Protein AF-A0ABC9X2A5-F1 (afdb_monomer)

Secondary structure (DSSP, 8-state):
------------------------PPPTT-S--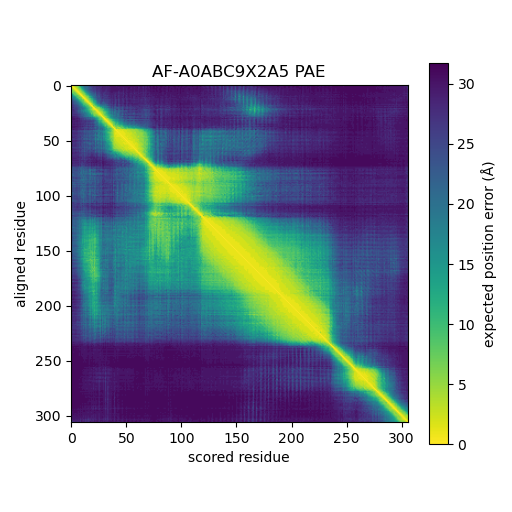----THHHHHHHHHHHHHHHHHHHHHHHHHHHHS-----PPPBHHHHHHHHHHHTT-HHHHHHHHHHHHHHHHTTSS-TTT-PBPPHHHHHHHHHHHHHHHHHHHHHHHHHHHHHHHHHHHHHHHHHHHHHHHHHHHHHHHHHHHHHHHHHHHHHHHHHHHHHHHHHHHHHHHHHHHHHHHHHHHHHHHHHHHHHHHHHHHHTS---------------------HHHHHHHHHHHHHHHHHHH----SSS--S-----PPPP-----PPP--

InterPro domains:
  IPR050995 WD repeat and F-box domain-containing protein [PTHR14604] (13-241)

pLDDT: mean 75.14, std 21.26, range [35.12, 98.56]

Foldseek 3Di:
DDDDDDPPPPPPPPCPPPPVDDDDDDPPPPPPPPCPDPVPVVVVVVVVVVVVVVVVVVVVVVVVVVVPPPDDPFDFVLVVVLVVCVVVVVVVVNVVCVVVVVVCVVVVVDDSVNGDGDPPVVVVVVVVVVVVVVVVVVVVVVVVVVVVVVVVVVVVVVVVVVVVVVVVVVVVVVVVVVVVVVVVVVVVVVCVVV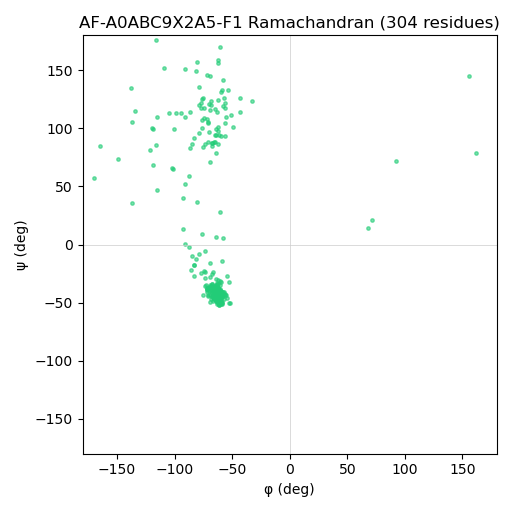VVVVVVVVVVVVVVVVVVVVVVVVVVVVVVVVVVVVVVVVVVDDDDDDDDDPPPPPPPPPDPQDPVNVVVVVVVVVVVVVVVVPPDDPPPDPDDPDDDDDDDDDDDDDDDDD

Solvent-accessible surface area (backbone atoms only — not comparable to full-atom values): 19023 Å² total; per-residue (Å²): 144,82,85,81,83,76,84,77,75,78,78,76,77,78,79,83,74,82,74,90,69,80,82,77,79,77,69,86,79,60,89,70,74,70,84,71,70,76,59,58,63,60,48,52,54,49,52,53,51,51,53,52,51,51,52,49,53,51,51,52,52,52,54,65,60,66,74,66,72,70,79,82,72,71,53,46,42,66,62,48,51,52,53,50,29,59,76,70,67,37,59,70,61,41,54,53,50,53,54,53,52,54,51,38,42,74,70,64,80,45,55,86,82,75,56,52,62,48,62,66,68,56,61,48,49,54,50,52,50,53,49,50,54,49,53,51,49,53,50,51,53,49,52,51,52,51,50,52,50,53,53,51,49,54,51,52,51,50,50,53,51,48,51,53,52,49,51,55,50,51,51,52,51,51,52,51,51,53,51,51,51,52,54,51,52,53,56,53,61,61,45,51,62,55,54,50,51,52,50,53,50,51,55,51,53,51,53,49,53,52,53,55,46,54,52,48,53,53,51,50,52,51,51,52,51,52,49,51,53,51,50,56,60,48,69,73,55,89,71,89,85,82,90,76,85,78,80,76,76,78,73,79,74,79,81,77,72,47,77,70,55,48,52,53,50,52,55,50,52,50,53,55,51,55,57,63,74,63,68,79,76,97,85,82,86,90,82,84,87,75,88,79,80,86,82,83,83,83,83,86,82,82,83,88,90,132

Radius of gyration: 55.35 Å; Cα contacts (8 Å, |Δi|>4): 30; chains: 1; bounding box: 125×66×154 Å

Sequence (306 aa):
MEEAAGSEASFCLQNDSKDDYQYEEVPADDEFSLQEDDEDLSKALQTIQEQTEDAQILALQSVLSSEKSVSEIPEAMDDFFCNFLVRLGMSRTLDCFQTEWYELIERGVFTAKDVGLVPTVYTRNQQLEAENMRLKKDLEDYKLAANKAKEAFLKMQKERDFHRMHHKRVVQEKNRLICDIKRLKAHYASYEPVLKQLTEKYQTTLRQKMLTSLERDRAVGQVTGLQATLQNLESGRAIQIPVTKAGQECQRKKGLEGPTQKALQEARQQKVLDAKSSSYDPVKDAEKTGKRYPKFMANFSLPPKL

Mean predicted aligned error: 21.51 Å

Structure (mmCIF, N/CA/C/O backbone):
data_AF-A0ABC9X2A5-F1
#
_entry.id   AF-A0ABC9X2A5-F1
#
loop_
_atom_site.group_PDB
_atom_site.id
_atom_site.type_symbol
_atom_site.label_atom_id
_atom_site.label_alt_id
_atom_site.label_comp_id
_atom_site.label_asym_id
_atom_site.label_entity_id
_atom_site.label_seq_id
_atom_site.pdbx_PDB_ins_code
_atom_site.Cartn_x
_atom_site.Cartn_y
_atom_site.Cartn_z
_atom_site.occupancy
_atom_site.B_iso_or_equiv
_atom_site.auth_seq_id
_atom_site.auth_comp_id
_atom_site.auth_asym_id
_atom_site.auth_atom_id
_atom_site.pdbx_PDB_model_num
ATOM 1 N N . MET A 1 1 ? -37.920 17.956 28.528 1.00 37.97 1 MET A N 1
ATOM 2 C CA . MET A 1 1 ? -37.994 17.792 27.064 1.00 37.97 1 MET A CA 1
ATOM 3 C C . MET A 1 1 ? -36.952 18.742 26.507 1.00 37.97 1 MET A C 1
ATOM 5 O O . MET A 1 1 ? -37.230 19.919 26.354 1.00 37.97 1 MET A O 1
ATOM 9 N N . GLU A 1 2 ? -35.715 18.272 26.395 1.00 36.72 2 GLU A N 1
ATOM 10 C CA . GLU A 1 2 ? -34.602 19.052 25.853 1.00 36.72 2 GLU A CA 1
ATOM 11 C C . GLU A 1 2 ? -33.842 18.090 24.946 1.00 36.72 2 GLU A C 1
ATOM 13 O O . GLU A 1 2 ? -33.287 17.086 25.390 1.00 36.72 2 GLU A O 1
ATOM 18 N N . GLU A 1 3 ? -34.028 18.307 23.651 1.00 37.97 3 GLU A N 1
ATOM 19 C CA . GLU A 1 3 ? -33.643 17.418 22.568 1.00 37.97 3 GLU A CA 1
ATOM 20 C C . GLU A 1 3 ? -32.226 17.804 22.133 1.00 37.97 3 GLU A C 1
ATOM 22 O O . GLU A 1 3 ? -31.990 18.892 21.608 1.00 37.97 3 GLU A O 1
ATOM 27 N N . ALA A 1 4 ? -31.254 16.940 22.425 1.00 41.34 4 ALA A N 1
ATOM 28 C CA . ALA A 1 4 ? -29.874 17.138 22.011 1.00 41.34 4 ALA A CA 1
ATOM 29 C C . ALA A 1 4 ? -29.744 16.802 20.520 1.00 41.34 4 ALA A C 1
ATOM 31 O O . ALA A 1 4 ? -29.784 15.639 20.123 1.00 41.34 4 ALA A O 1
ATOM 32 N N . ALA A 1 5 ? -29.584 17.841 19.702 1.00 43.25 5 ALA A N 1
ATOM 33 C CA . ALA A 1 5 ? -29.294 17.740 18.280 1.00 43.25 5 ALA A CA 1
ATOM 34 C C . ALA A 1 5 ? -27.942 17.037 18.051 1.00 43.25 5 ALA A C 1
ATOM 36 O O . ALA A 1 5 ? -26.870 17.630 18.195 1.00 43.25 5 ALA A O 1
ATOM 37 N N . GLY A 1 6 ? -27.999 15.756 17.690 1.00 38.19 6 GLY A N 1
ATOM 38 C CA . GLY A 1 6 ? -26.871 15.012 17.149 1.00 38.19 6 GLY A CA 1
ATOM 39 C C . GLY A 1 6 ? -26.577 15.489 15.732 1.00 38.19 6 GLY A C 1
ATOM 40 O O . GLY A 1 6 ? -27.333 15.223 14.804 1.00 38.19 6 GLY A O 1
ATOM 41 N N . SER A 1 7 ? -25.475 16.216 15.570 1.00 42.16 7 SER A N 1
ATOM 42 C CA . SER A 1 7 ? -24.914 16.570 14.269 1.00 42.16 7 SER A CA 1
ATOM 43 C C . SER A 1 7 ? -24.384 15.304 13.589 1.00 42.16 7 SER A C 1
ATOM 45 O O . SER A 1 7 ? -23.205 14.970 13.722 1.00 42.16 7 SER A O 1
ATOM 47 N N . GLU A 1 8 ? -25.243 14.600 12.853 1.00 41.06 8 GLU A N 1
ATOM 48 C CA . GLU A 1 8 ? -24.830 13.601 11.868 1.00 41.06 8 GLU A CA 1
ATOM 49 C C . GLU A 1 8 ? -24.083 14.319 10.741 1.00 41.06 8 GLU A C 1
ATOM 51 O O . GLU A 1 8 ? -24.647 14.783 9.750 1.00 41.06 8 GLU A O 1
ATOM 56 N N . ALA A 1 9 ? -22.772 14.463 10.926 1.00 42.16 9 ALA A N 1
ATOM 57 C CA . ALA A 1 9 ? -21.87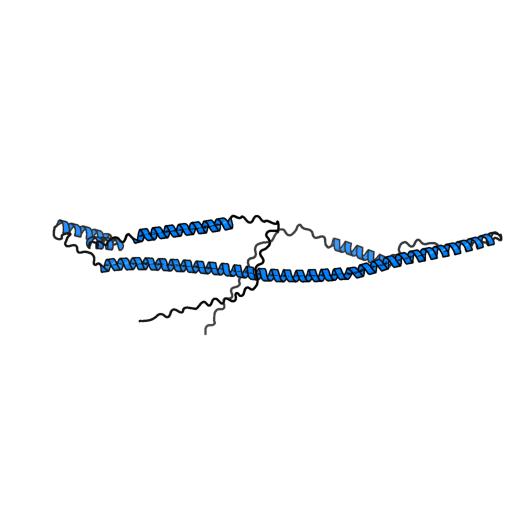0 14.834 9.856 1.00 42.16 9 ALA A CA 1
ATOM 58 C C . ALA A 1 9 ? -21.888 13.697 8.828 1.00 42.16 9 ALA A C 1
ATOM 60 O O . ALA A 1 9 ? -21.177 12.701 8.965 1.00 42.16 9 ALA A O 1
ATOM 61 N N . SER A 1 10 ? -22.747 13.855 7.821 1.00 43.28 10 SER A N 1
ATOM 62 C CA . SER A 1 10 ? -22.771 13.061 6.600 1.00 43.28 10 SER A CA 1
ATOM 63 C C . SER A 1 10 ? -21.358 13.002 6.018 1.00 43.28 10 SER A C 1
ATOM 65 O O . SER A 1 10 ? -20.850 13.960 5.430 1.00 43.28 10 SER A O 1
ATOM 67 N N . PHE A 1 11 ? -20.685 11.878 6.251 1.00 42.28 11 PHE A N 1
ATOM 68 C CA . PHE A 1 11 ? -19.411 11.551 5.638 1.00 42.28 11 PHE A CA 1
ATOM 69 C C . PHE A 1 11 ? -19.699 11.150 4.190 1.00 42.28 11 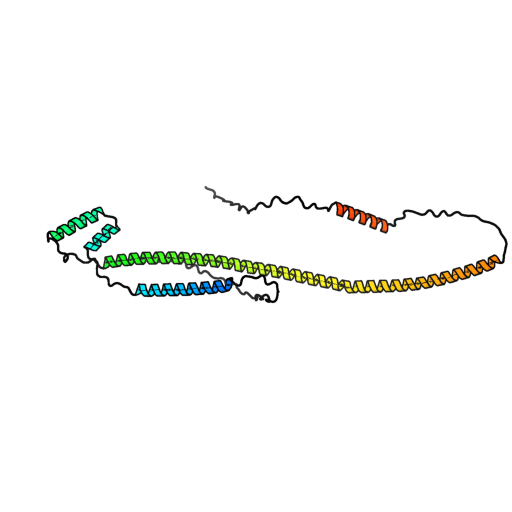PHE A C 1
ATOM 71 O O . PHE A 1 11 ? -19.874 9.975 3.870 1.00 42.28 11 PHE A O 1
ATOM 78 N N . CYS A 1 12 ? -19.806 12.151 3.316 1.00 37.69 12 CYS A N 1
ATOM 79 C CA . CYS A 1 12 ? -19.855 11.946 1.876 1.00 37.69 12 CYS A CA 1
ATOM 80 C C . CYS A 1 12 ? -18.543 11.293 1.425 1.00 37.69 12 CYS A C 1
ATOM 82 O O . CYS A 1 12 ? -17.536 11.966 1.202 1.00 37.69 12 CYS A O 1
ATOM 84 N N . LEU A 1 13 ? -18.570 9.968 1.273 1.00 47.78 13 LEU A N 1
ATOM 85 C CA . LEU A 1 13 ? -17.628 9.233 0.441 1.00 47.78 13 LEU A CA 1
ATOM 86 C C . LEU A 1 13 ? -17.777 9.754 -0.986 1.00 47.78 13 LEU A C 1
ATOM 88 O O . LEU A 1 13 ? -18.632 9.306 -1.750 1.00 47.78 13 LEU A O 1
ATOM 92 N N . GLN A 1 14 ? -16.952 10.733 -1.335 1.00 45.56 14 GLN A N 1
ATOM 93 C CA . GLN A 1 14 ? -16.785 11.165 -2.708 1.00 45.56 14 GLN A CA 1
ATOM 94 C C . GLN A 1 14 ? -16.099 10.020 -3.463 1.00 45.56 14 GLN A C 1
ATOM 96 O O . GLN A 1 14 ? -14.876 9.902 -3.508 1.00 45.56 14 GLN A O 1
ATOM 101 N N . ASN A 1 15 ? -16.923 9.108 -3.979 1.00 45.31 15 ASN A N 1
ATOM 102 C CA . ASN A 1 15 ? -16.535 8.033 -4.879 1.00 45.31 15 ASN A CA 1
ATOM 103 C C . ASN A 1 15 ? -16.148 8.634 -6.240 1.00 45.31 15 ASN A C 1
ATOM 105 O O . ASN A 1 15 ? -16.838 8.439 -7.234 1.00 45.31 15 ASN A O 1
ATOM 109 N N . ASP A 1 16 ? -15.006 9.317 -6.306 1.00 50.03 16 ASP A N 1
ATOM 110 C CA . ASP A 1 16 ? -14.342 9.680 -7.569 1.00 50.03 16 ASP A CA 1
ATOM 111 C C . ASP A 1 16 ? -13.529 8.493 -8.129 1.00 50.03 16 ASP A C 1
ATOM 113 O O . ASP A 1 16 ? -12.442 8.635 -8.693 1.00 50.03 16 ASP A O 1
ATOM 117 N N . SER A 1 17 ? -14.045 7.273 -7.960 1.00 53.34 17 SER A N 1
ATOM 118 C CA . SER A 1 17 ? -13.401 6.048 -8.431 1.00 53.34 17 SER A CA 1
ATOM 119 C C . SER A 1 17 ? -14.043 5.567 -9.725 1.00 53.34 17 SER A C 1
ATOM 121 O O . SER A 1 17 ? -14.635 4.492 -9.783 1.00 53.34 17 SER A O 1
ATOM 123 N N . LYS A 1 18 ? -13.896 6.363 -10.785 1.00 52.94 18 LYS A N 1
ATOM 124 C CA . LYS A 1 18 ? -13.926 5.821 -12.144 1.00 52.94 18 LYS A CA 1
ATOM 125 C C . LYS A 1 18 ? -12.505 5.377 -12.473 1.00 52.94 18 LYS A C 1
ATOM 127 O O . LYS A 1 18 ? -11.681 6.151 -12.955 1.00 52.94 18 LYS A O 1
ATOM 132 N N . ASP A 1 19 ? -12.175 4.172 -12.029 1.00 59.94 19 ASP A N 1
ATOM 133 C CA . ASP A 1 19 ? -10.905 3.527 -12.335 1.00 59.94 19 ASP A CA 1
ATOM 134 C C . ASP A 1 19 ? -11.051 2.830 -13.693 1.00 59.94 19 ASP A C 1
ATOM 136 O O . ASP A 1 19 ? -11.447 1.676 -13.773 1.00 59.94 19 ASP A O 1
ATOM 140 N N . ASP A 1 20 ? -10.810 3.572 -14.776 1.00 58.50 20 ASP A N 1
ATOM 141 C CA . ASP A 1 20 ? -10.901 3.074 -16.162 1.00 58.50 20 ASP A CA 1
ATOM 142 C C . ASP A 1 20 ? -9.693 2.199 -16.573 1.00 58.50 20 ASP A C 1
ATOM 144 O O . ASP A 1 20 ? -9.528 1.881 -17.750 1.00 58.50 20 ASP A O 1
ATOM 148 N N . TYR A 1 21 ? -8.813 1.824 -15.639 1.00 59.22 21 TYR A N 1
ATOM 149 C CA . TYR A 1 21 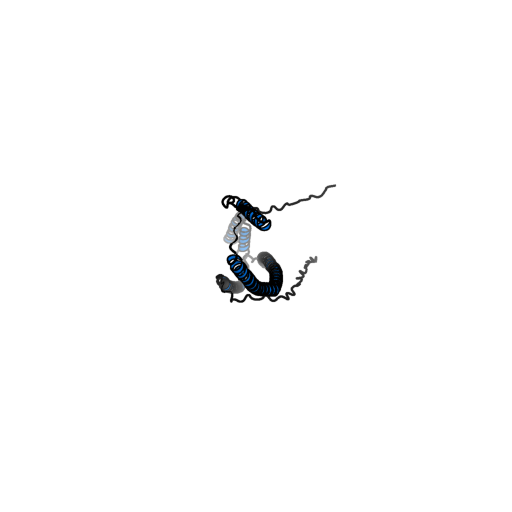? -7.592 1.081 -15.949 1.00 59.22 21 TYR A CA 1
ATOM 150 C C . TYR A 1 21 ? -7.616 -0.307 -15.324 1.00 59.22 21 TYR A C 1
ATOM 152 O O . TYR A 1 21 ? -7.515 -0.481 -14.114 1.00 59.22 21 TYR A O 1
ATOM 160 N N . GLN A 1 22 ? -7.740 -1.296 -16.201 1.00 61.22 22 GLN A N 1
ATOM 161 C CA . GLN A 1 22 ? -7.659 -2.709 -15.881 1.00 61.22 22 GLN A CA 1
ATOM 162 C C . GLN A 1 22 ? -6.220 -3.039 -15.468 1.00 61.22 22 GLN A C 1
ATOM 164 O O . GLN A 1 22 ? -5.284 -2.818 -16.237 1.00 61.22 22 GLN A O 1
ATOM 169 N N . TYR A 1 23 ? -6.044 -3.521 -14.238 1.00 64.25 23 TYR A N 1
ATOM 170 C CA . TYR A 1 23 ? -4.769 -4.060 -13.782 1.00 64.25 23 TYR A CA 1
ATOM 171 C C . TYR A 1 23 ? -4.448 -5.284 -14.642 1.00 64.25 23 TYR A C 1
ATOM 173 O O . TYR A 1 23 ? -5.187 -6.264 -14.641 1.00 64.25 23 TYR A O 1
ATOM 181 N N . GLU A 1 24 ? -3.393 -5.178 -15.441 1.00 62.31 24 GLU A N 1
ATOM 182 C CA . GLU A 1 24 ? -2.905 -6.272 -16.272 1.00 62.31 24 GLU A CA 1
ATOM 183 C C . GLU A 1 24 ? -2.196 -7.259 -15.333 1.00 62.31 24 GLU A C 1
ATOM 185 O O . GLU A 1 24 ? -1.163 -6.922 -14.748 1.00 62.31 24 GLU A O 1
ATOM 190 N N . GLU A 1 25 ? -2.802 -8.431 -15.113 1.00 56.56 25 GLU A N 1
ATOM 191 C CA . GLU A 1 25 ? -2.159 -9.542 -14.408 1.00 56.56 25 GLU A CA 1
ATOM 192 C C . GLU A 1 25 ? -0.855 -9.870 -15.137 1.00 56.56 25 GLU A C 1
ATOM 194 O O . GLU A 1 25 ? -0.841 -10.119 -16.345 1.00 56.56 25 GLU A O 1
ATOM 199 N N . VAL A 1 26 ? 0.261 -9.798 -14.411 1.00 57.09 26 VAL A N 1
ATOM 200 C CA . VAL A 1 26 ? 1.566 -10.184 -14.943 1.00 57.09 26 VAL A CA 1
ATOM 201 C C . VAL A 1 26 ? 1.481 -11.678 -15.275 1.00 57.09 26 VAL A C 1
ATOM 203 O O . VAL A 1 26 ? 1.122 -12.453 -14.387 1.00 57.09 26 VAL A O 1
ATOM 206 N N . PRO A 1 27 ? 1.763 -12.102 -16.522 1.00 52.78 27 PRO A N 1
ATOM 207 C CA . PRO A 1 27 ? 1.777 -13.515 -16.872 1.00 52.78 27 PRO A CA 1
ATOM 208 C C . PRO A 1 27 ? 2.708 -14.263 -15.920 1.00 52.78 27 PRO A C 1
ATOM 210 O O . PRO A 1 27 ? 3.846 -13.841 -15.725 1.00 52.78 27 PRO A O 1
ATOM 213 N N . ALA A 1 28 ? 2.253 -15.390 -15.374 1.00 56.91 28 ALA A N 1
ATOM 214 C CA . ALA A 1 28 ? 3.050 -16.264 -14.507 1.00 56.91 28 ALA A CA 1
ATOM 215 C C . ALA A 1 28 ? 4.263 -16.914 -15.219 1.00 56.91 28 ALA A C 1
ATOM 217 O O . ALA A 1 28 ? 4.936 -17.764 -14.645 1.00 56.91 28 ALA A O 1
ATOM 218 N N . ASP A 1 29 ? 4.538 -16.518 -16.465 1.00 50.22 29 ASP A N 1
ATOM 219 C CA . ASP A 1 29 ? 5.542 -17.106 -17.348 1.00 50.22 29 ASP A CA 1
ATOM 220 C C . ASP A 1 29 ? 6.927 -16.438 -17.237 1.00 50.22 29 ASP A C 1
ATOM 222 O O . ASP A 1 29 ? 7.861 -16.864 -17.918 1.00 50.22 29 ASP A O 1
ATOM 226 N N . ASP A 1 30 ? 7.106 -15.423 -16.381 1.00 48.19 30 ASP A N 1
ATOM 227 C CA . ASP A 1 30 ? 8.455 -15.024 -15.970 1.00 48.19 30 ASP A CA 1
ATOM 228 C C . ASP A 1 30 ? 8.968 -16.050 -14.948 1.00 48.19 30 ASP A C 1
ATOM 230 O O . ASP A 1 30 ? 8.650 -16.008 -13.762 1.00 48.19 30 ASP A O 1
ATOM 234 N N . GLU A 1 31 ? 9.809 -16.965 -15.438 1.00 54.41 31 GLU A N 1
ATOM 235 C CA . GLU A 1 31 ? 10.573 -18.014 -14.736 1.00 54.41 31 GLU A CA 1
ATOM 236 C C . GLU A 1 31 ? 11.574 -17.457 -13.688 1.00 54.41 31 GLU A C 1
ATOM 238 O O . GLU A 1 31 ? 12.598 -18.058 -13.371 1.00 54.41 31 GLU A O 1
ATOM 243 N N . PHE A 1 32 ? 11.285 -16.287 -13.120 1.00 43.22 32 PHE A N 1
ATOM 244 C CA . PHE A 1 32 ? 11.822 -15.804 -11.857 1.00 43.22 32 PHE A CA 1
ATOM 245 C C . PHE A 1 32 ? 10.751 -15.985 -10.786 1.00 43.22 32 PHE A C 1
ATOM 247 O O . PHE A 1 32 ? 10.252 -15.022 -10.206 1.00 43.22 32 PHE A O 1
ATOM 254 N N . SER A 1 33 ? 10.427 -17.246 -10.499 1.00 52.59 33 SER A N 1
ATOM 255 C CA . SER A 1 33 ? 9.736 -17.599 -9.266 1.00 52.59 33 SER A CA 1
ATOM 256 C C . SER A 1 33 ? 10.693 -17.281 -8.114 1.00 52.59 33 SER A C 1
ATOM 258 O O . SER A 1 33 ? 11.494 -18.115 -7.688 1.00 52.59 33 SER A O 1
ATOM 260 N N . LEU A 1 34 ? 10.655 -16.043 -7.617 1.00 50.19 34 LEU A N 1
ATOM 261 C CA . LEU A 1 34 ? 10.917 -15.849 -6.203 1.00 50.19 34 LEU A CA 1
ATOM 262 C C . LEU A 1 34 ? 9.865 -16.709 -5.518 1.00 50.19 34 LEU A C 1
ATOM 264 O O . LEU A 1 34 ? 8.676 -16.570 -5.786 1.00 50.19 34 LEU A O 1
ATOM 268 N N . GLN A 1 35 ? 10.331 -17.686 -4.756 1.00 51.56 35 GLN A N 1
ATOM 269 C CA . GLN A 1 35 ? 9.508 -18.529 -3.913 1.00 51.56 35 GLN A CA 1
ATOM 270 C C . GLN A 1 35 ? 8.884 -17.612 -2.852 1.00 51.56 35 GLN A C 1
ATOM 272 O O . GLN A 1 35 ? 9.422 -17.450 -1.762 1.00 51.56 35 GLN A O 1
ATOM 277 N N . GLU A 1 36 ? 7.836 -16.885 -3.235 1.00 54.69 36 GLU A N 1
ATOM 278 C CA . GLU A 1 36 ? 6.941 -16.218 -2.308 1.00 54.69 36 GLU A CA 1
ATOM 279 C C . GLU A 1 36 ? 6.160 -17.349 -1.661 1.00 54.69 36 GLU A C 1
ATOM 281 O O . GLU A 1 36 ? 5.370 -18.023 -2.314 1.00 54.69 36 GLU A O 1
ATOM 286 N N . ASP A 1 37 ? 6.520 -17.639 -0.414 1.00 52.47 37 ASP A N 1
ATOM 287 C CA . ASP A 1 37 ? 5.932 -18.692 0.395 1.00 52.47 37 ASP A CA 1
ATOM 288 C C . ASP A 1 37 ? 4.402 -18.699 0.240 1.00 52.47 37 ASP A C 1
ATOM 290 O O . ASP A 1 37 ? 3.707 -17.802 0.722 1.00 52.47 37 ASP A O 1
ATOM 294 N N . ASP A 1 38 ? 3.868 -19.770 -0.358 1.00 52.09 38 ASP A N 1
ATOM 295 C CA . ASP A 1 38 ? 2.435 -20.101 -0.442 1.00 52.09 38 ASP A CA 1
ATOM 296 C C . ASP A 1 38 ? 1.758 -20.239 0.950 1.00 52.09 38 ASP A C 1
ATOM 298 O O . ASP A 1 38 ? 0.588 -20.617 1.073 1.00 52.09 38 ASP A O 1
ATOM 302 N N . GLU A 1 39 ? 2.479 -19.932 2.031 1.00 57.22 39 GLU A N 1
ATOM 303 C CA . GLU A 1 39 ? 1.990 -19.925 3.403 1.00 57.22 39 GLU A CA 1
ATOM 304 C C . GLU A 1 39 ? 0.948 -18.826 3.668 1.00 57.22 39 GLU A C 1
ATOM 306 O O . GLU A 1 39 ? 0.147 -18.985 4.588 1.00 57.22 39 GLU A O 1
ATOM 311 N N . ASP A 1 40 ? 0.902 -17.731 2.899 1.00 74.00 40 ASP A N 1
ATOM 312 C CA . ASP A 1 40 ? 0.061 -16.575 3.259 1.00 74.00 40 ASP A CA 1
ATOM 313 C C . ASP A 1 40 ? -1.441 -16.811 2.995 1.00 74.00 40 ASP A C 1
ATOM 315 O O . ASP A 1 40 ? -2.283 -16.568 3.864 1.00 74.00 40 ASP A O 1
ATOM 319 N N . LEU A 1 41 ? -1.806 -17.393 1.843 1.00 80.00 41 LEU A N 1
ATOM 320 C CA . LEU A 1 41 ? -3.215 -17.651 1.506 1.00 80.00 41 LEU A CA 1
ATOM 321 C C . LEU A 1 41 ? -3.819 -18.780 2.352 1.00 80.00 41 LEU A C 1
ATOM 323 O O . LEU A 1 41 ? -4.936 -18.652 2.857 1.00 80.00 41 LEU A O 1
ATOM 327 N N . SER A 1 42 ? -3.086 -19.882 2.540 1.00 81.50 42 SER A N 1
ATOM 328 C CA . SER A 1 42 ? -3.562 -21.007 3.356 1.00 81.50 42 SER A CA 1
ATOM 329 C C . SER A 1 42 ? -3.762 -20.592 4.815 1.00 81.50 42 SER A C 1
ATOM 331 O O . SER A 1 42 ? -4.735 -20.998 5.452 1.00 81.50 42 SER A O 1
ATOM 333 N N . LYS A 1 43 ? -2.877 -19.739 5.342 1.00 82.19 43 LYS A N 1
ATOM 334 C CA . LYS A 1 43 ? -2.968 -19.200 6.703 1.00 82.19 43 LYS A CA 1
ATOM 335 C C . LYS A 1 43 ? -4.098 -18.180 6.837 1.00 82.19 43 LYS A C 1
ATOM 337 O O . LYS A 1 43 ? -4.818 -18.204 7.835 1.00 82.19 43 LYS A O 1
ATOM 342 N N . ALA A 1 44 ? -4.333 -17.348 5.821 1.00 81.62 44 ALA A N 1
ATOM 343 C CA . ALA A 1 44 ? -5.505 -16.474 5.767 1.00 81.62 44 ALA A CA 1
ATOM 344 C C . ALA A 1 44 ? -6.820 -17.278 5.796 1.00 81.62 44 ALA A C 1
ATOM 346 O O . ALA A 1 44 ? -7.715 -16.966 6.579 1.00 81.62 44 ALA A O 1
ATOM 347 N N . LEU A 1 45 ? -6.926 -18.362 5.023 1.00 86.00 45 LEU A N 1
ATOM 348 C CA . LEU A 1 45 ? -8.109 -19.230 5.046 1.00 86.00 45 LEU A CA 1
ATOM 349 C C . LEU A 1 45 ? -8.285 -19.941 6.394 1.00 86.00 45 LEU A C 1
ATOM 351 O O . LEU A 1 45 ? -9.398 -19.985 6.917 1.00 86.00 45 LEU A O 1
ATOM 355 N N . GLN A 1 46 ? -7.197 -20.438 6.990 1.00 86.50 46 GLN A N 1
ATOM 356 C CA . GLN A 1 46 ? -7.236 -21.078 8.307 1.00 86.50 46 GLN A CA 1
ATOM 357 C C . GLN A 1 46 ? -7.683 -20.105 9.408 1.00 86.50 46 GLN A C 1
ATOM 359 O O . GLN A 1 46 ? -8.518 -20.459 10.233 1.00 86.50 46 GLN A O 1
ATOM 364 N N . THR A 1 47 ? -7.195 -18.862 9.391 1.00 85.00 47 THR A N 1
ATOM 365 C CA . THR A 1 47 ? -7.615 -17.841 10.369 1.00 85.00 47 THR A CA 1
ATOM 366 C C . THR A 1 47 ? -9.077 -17.421 10.208 1.00 85.00 47 THR A C 1
ATOM 368 O O . THR A 1 47 ? -9.744 -17.170 11.208 1.00 85.00 47 THR A O 1
ATOM 371 N N . ILE A 1 48 ? -9.611 -17.380 8.981 1.00 87.12 48 ILE A N 1
ATOM 372 C CA . ILE A 1 48 ? -11.042 -17.121 8.737 1.00 87.12 48 ILE A CA 1
ATOM 373 C C . ILE A 1 48 ? -11.900 -18.277 9.269 1.00 87.12 48 ILE A C 1
ATOM 375 O O . ILE A 1 48 ? -12.936 -18.045 9.898 1.00 87.12 48 ILE A O 1
ATOM 379 N N . GLN A 1 49 ? -11.466 -19.516 9.028 1.00 91.00 49 GLN A N 1
ATOM 380 C CA . GLN A 1 49 ? -12.121 -20.724 9.529 1.00 91.00 49 GLN A CA 1
ATOM 381 C C . GLN A 1 49 ? -12.166 -20.716 11.069 1.00 91.00 49 GLN A C 1
ATOM 383 O O . GLN A 1 49 ? -13.245 -20.837 11.645 1.00 91.00 49 GLN A O 1
ATOM 388 N N . GLU A 1 50 ? -11.028 -20.470 11.722 1.00 87.75 50 GLU A N 1
ATOM 389 C CA . GLU A 1 50 ? -10.896 -20.422 13.185 1.00 87.75 50 GLU A CA 1
ATOM 390 C C . GLU A 1 50 ? -11.766 -19.312 13.804 1.00 87.75 50 GLU A C 1
ATOM 392 O O . GLU A 1 50 ? -12.523 -19.562 14.739 1.00 87.75 50 GLU A O 1
ATOM 397 N N . GLN A 1 51 ? -11.786 -18.111 13.211 1.00 87.62 51 GLN A N 1
ATOM 398 C CA . GLN A 1 51 ? -12.672 -17.021 13.653 1.00 87.62 51 GLN A CA 1
ATOM 399 C C . GLN A 1 51 ? -14.163 -17.360 13.515 1.00 87.62 51 GLN A C 1
ATOM 401 O O . GLN A 1 51 ? -14.986 -16.911 14.316 1.00 87.62 51 GLN A O 1
ATOM 406 N N . THR A 1 52 ? -14.526 -18.134 12.492 1.00 87.19 52 THR A N 1
ATOM 407 C CA . THR A 1 52 ? -15.912 -18.561 12.263 1.00 87.19 52 THR A CA 1
ATOM 408 C C . THR A 1 52 ? -16.340 -19.607 13.291 1.00 87.19 52 THR A C 1
ATOM 410 O O . THR A 1 52 ? -17.476 -19.573 13.771 1.00 87.19 52 THR A O 1
ATOM 413 N N . GLU A 1 53 ? -15.437 -20.517 13.649 1.00 86.69 53 GLU A N 1
ATOM 414 C CA . GLU A 1 53 ? -15.645 -21.520 14.696 1.00 86.69 53 GLU A CA 1
ATOM 415 C C . GLU A 1 53 ? -15.758 -20.857 16.079 1.00 86.69 53 GLU A C 1
ATOM 417 O O . GLU A 1 53 ? -16.718 -21.126 16.806 1.00 86.69 53 GLU A O 1
ATOM 422 N N . ASP A 1 54 ? -14.890 -19.893 16.395 1.00 84.25 54 ASP A N 1
ATOM 423 C CA . ASP A 1 54 ? -14.955 -19.107 17.634 1.00 84.25 54 ASP A CA 1
ATOM 424 C C . ASP A 1 54 ? -16.268 -18.320 17.760 1.00 84.25 54 ASP A C 1
ATOM 426 O O . ASP A 1 54 ? -16.904 -18.314 18.819 1.00 84.25 54 ASP A O 1
ATOM 430 N N . ALA A 1 55 ? -16.727 -17.692 16.672 1.00 84.69 55 ALA A N 1
ATOM 431 C CA . ALA A 1 55 ? -18.006 -16.983 16.652 1.00 84.69 55 ALA A CA 1
ATOM 432 C C . ALA A 1 55 ? -19.197 -17.928 16.904 1.00 84.69 55 ALA A C 1
ATOM 434 O O . ALA A 1 55 ? -20.137 -17.559 17.614 1.00 84.69 55 ALA A O 1
ATOM 435 N N . GLN A 1 56 ? -19.153 -19.156 16.373 1.00 84.06 56 GLN A N 1
ATOM 436 C CA . GLN A 1 56 ? -20.176 -20.175 16.632 1.00 84.06 56 GLN A CA 1
ATOM 437 C C . GLN A 1 56 ? -20.154 -20.660 18.086 1.00 84.06 56 GLN A C 1
ATOM 439 O O . GLN A 1 56 ? -21.216 -20.810 18.695 1.00 84.06 56 GLN A O 1
ATOM 444 N N . ILE A 1 57 ? -18.970 -20.859 18.671 1.00 82.06 57 ILE A N 1
ATOM 445 C CA . ILE A 1 57 ? -18.816 -21.263 20.077 1.00 82.06 57 ILE A CA 1
ATOM 446 C C . ILE A 1 57 ? -19.356 -20.174 21.015 1.00 82.06 57 ILE A C 1
ATOM 448 O O . ILE A 1 57 ? -20.100 -20.478 21.953 1.00 82.06 57 ILE A O 1
ATOM 452 N N . LEU A 1 58 ? -19.047 -18.902 20.741 1.00 80.12 58 LEU A N 1
ATOM 453 C CA . LEU A 1 58 ? -19.566 -17.764 21.505 1.00 80.12 58 LEU A CA 1
ATOM 454 C C . LEU A 1 58 ? -21.090 -17.630 21.378 1.00 80.12 58 LEU A C 1
ATOM 456 O O . LEU A 1 58 ? -21.770 -17.384 22.378 1.00 80.12 58 LEU A O 1
ATOM 460 N N . ALA A 1 59 ? -21.643 -17.852 20.182 1.00 77.00 59 ALA A N 1
ATOM 461 C CA . ALA A 1 59 ? -23.088 -17.857 19.967 1.00 77.00 59 ALA A CA 1
ATOM 462 C C . ALA A 1 59 ? -23.781 -18.988 20.750 1.00 77.00 59 ALA A C 1
ATOM 464 O O . ALA A 1 59 ? -24.795 -18.753 21.407 1.00 77.00 59 ALA A O 1
ATOM 465 N N . LEU A 1 60 ? -23.209 -20.197 20.759 1.00 73.75 60 LEU A N 1
ATOM 466 C CA . LEU A 1 60 ? -23.733 -21.331 21.528 1.00 73.75 60 LEU A CA 1
ATOM 467 C C . LEU A 1 60 ? -23.678 -21.082 23.045 1.00 73.75 60 LEU A C 1
ATOM 469 O O . LEU A 1 60 ? -24.647 -21.374 23.748 1.00 73.75 60 LEU A O 1
ATOM 473 N N . GLN A 1 61 ? -22.597 -20.490 23.566 1.00 65.69 61 GLN A N 1
ATOM 474 C CA . GLN A 1 61 ? -22.515 -20.102 24.983 1.00 65.69 61 GLN A CA 1
ATOM 475 C C . GLN A 1 61 ? -23.515 -19.004 25.358 1.00 65.69 61 GLN A C 1
ATOM 477 O O . GLN A 1 61 ? -24.091 -19.040 26.450 1.00 65.69 61 GLN A O 1
ATOM 482 N N . SER A 1 62 ? -23.753 -18.046 24.460 1.00 59.84 62 SER A N 1
ATOM 483 C CA . SER A 1 62 ? -24.762 -17.000 24.650 1.00 59.84 62 SER A CA 1
ATOM 484 C C . SER A 1 62 ? -26.178 -17.580 24.743 1.00 59.84 62 SER A C 1
ATOM 486 O O . SER A 1 62 ? -26.947 -17.172 25.612 1.00 59.84 62 SER A O 1
ATOM 488 N N . VAL A 1 63 ? -26.509 -18.582 23.924 1.00 58.94 63 VAL A N 1
ATOM 489 C CA . VAL A 1 63 ? -27.818 -19.257 23.970 1.00 58.94 63 VAL A CA 1
ATOM 490 C C . VAL A 1 63 ? -27.985 -20.057 25.267 1.00 58.94 63 VAL A C 1
ATOM 492 O O . VAL A 1 63 ? -29.007 -19.935 25.939 1.00 5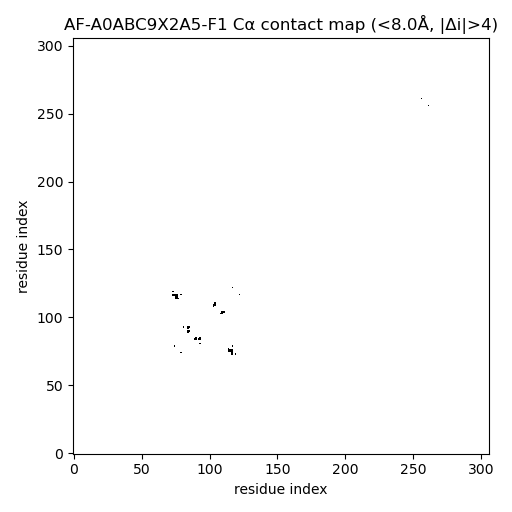8.94 63 VAL A O 1
ATOM 495 N N . LEU A 1 64 ? -26.953 -20.797 25.688 1.00 57.19 64 LEU A N 1
ATOM 496 C CA . LEU A 1 64 ? -26.984 -21.594 26.924 1.00 57.19 64 LEU A CA 1
ATOM 497 C C . LEU A 1 64 ? -27.040 -20.746 28.207 1.00 57.19 64 LEU A C 1
ATOM 499 O O . LEU A 1 64 ? -27.527 -21.214 29.236 1.00 57.19 64 LEU A O 1
ATOM 503 N N . SER A 1 65 ? -26.552 -19.505 28.166 1.00 48.38 65 SER A N 1
ATOM 504 C CA . SER A 1 65 ? -26.635 -18.567 29.295 1.00 48.38 65 SER A CA 1
ATOM 505 C C . SER A 1 65 ? -27.949 -17.781 29.330 1.00 48.38 65 SER A C 1
ATOM 507 O O . SER A 1 65 ? -28.361 -17.354 30.409 1.00 48.38 65 SER A O 1
ATOM 509 N N . SER A 1 66 ? -28.647 -17.648 28.196 1.00 47.44 66 SER A N 1
ATOM 510 C CA . SER A 1 66 ? -29.919 -16.921 28.101 1.00 47.44 66 SER A CA 1
ATOM 511 C C . SER A 1 66 ? -31.126 -17.701 28.642 1.00 47.44 66 SER A C 1
ATOM 513 O O . SER A 1 66 ? -32.103 -17.076 29.046 1.00 47.44 66 SER A O 1
ATOM 515 N N . GLU A 1 67 ? -31.087 -19.037 28.676 1.00 45.28 67 GLU A N 1
ATOM 516 C CA . GLU A 1 67 ? -32.219 -19.858 29.155 1.00 45.28 67 GLU A CA 1
ATOM 517 C C . GLU A 1 67 ? -32.244 -20.059 30.677 1.00 45.28 67 GLU A C 1
ATOM 519 O O . GLU A 1 67 ? -33.244 -20.508 31.238 1.00 45.28 67 GLU A O 1
ATOM 524 N N . LYS A 1 68 ? -31.178 -19.677 31.388 1.00 42.97 68 LYS A N 1
ATOM 525 C CA . LYS A 1 68 ? -31.122 -19.764 32.851 1.00 42.97 68 LYS A CA 1
ATOM 526 C C . LYS A 1 68 ? -31.625 -18.474 33.501 1.00 42.97 68 LYS A C 1
ATOM 528 O O . LYS A 1 68 ? -30.960 -17.902 34.360 1.00 42.97 68 LYS A O 1
ATOM 533 N N . SER A 1 69 ? -32.812 -18.013 33.111 1.00 43.06 69 SER A N 1
ATOM 534 C CA . SER A 1 69 ? -33.555 -17.026 33.896 1.00 43.06 69 SER A CA 1
ATOM 535 C C . SER A 1 69 ? -34.061 -17.721 35.161 1.00 43.06 69 SER A C 1
ATOM 537 O O . SER A 1 69 ? -35.131 -18.331 35.178 1.00 43.06 69 SER A O 1
ATOM 539 N N . VAL A 1 70 ? -33.224 -17.714 36.196 1.00 43.47 70 VAL A N 1
ATOM 540 C CA . VAL A 1 70 ? -33.554 -18.197 37.536 1.00 43.47 70 VAL A CA 1
ATOM 541 C C . VAL A 1 70 ? -34.792 -17.441 38.006 1.00 43.47 70 VAL A C 1
ATOM 543 O O . VAL A 1 70 ? -34.763 -16.221 38.122 1.00 43.47 70 VAL A O 1
ATOM 546 N N . SER A 1 71 ? -35.883 -18.164 38.247 1.00 42.94 71 SER A N 1
ATOM 547 C CA . SER A 1 71 ? -37.077 -17.642 38.904 1.00 42.94 71 SER A CA 1
ATOM 548 C C . SER A 1 71 ? -36.657 -16.957 40.206 1.00 42.94 71 SER A C 1
ATOM 550 O O . SER A 1 71 ? -36.177 -17.623 41.123 1.00 42.94 71 SER A O 1
ATOM 552 N N . GLU A 1 72 ? -36.791 -15.632 40.254 1.00 57.06 72 GLU A N 1
ATOM 553 C CA . GLU A 1 72 ? -36.480 -14.793 41.411 1.00 57.06 72 GLU A CA 1
ATOM 554 C C . GLU A 1 72 ? -37.375 -15.183 42.586 1.00 57.06 72 GLU A C 1
ATOM 556 O O . GLU A 1 72 ? -38.511 -14.729 42.716 1.00 57.06 72 GLU A O 1
ATOM 561 N N . ILE A 1 73 ? -36.869 -16.058 43.449 1.00 57.19 73 ILE A N 1
ATOM 562 C CA . ILE A 1 73 ? -37.392 -16.190 44.802 1.00 57.19 73 ILE A CA 1
ATOM 563 C C . ILE A 1 73 ? -36.972 -14.897 45.514 1.00 57.19 73 ILE A C 1
ATOM 565 O O . ILE A 1 73 ? -35.774 -14.606 45.536 1.00 57.19 73 ILE A O 1
ATOM 569 N N . PRO A 1 74 ? -37.907 -14.086 46.037 1.00 63.94 74 PRO A N 1
ATOM 570 C CA . PRO A 1 74 ? -37.547 -12.833 46.689 1.00 63.94 74 PRO A CA 1
ATOM 571 C C . PRO A 1 74 ? -36.613 -13.102 47.875 1.00 63.94 74 PRO A C 1
ATOM 573 O O . PRO A 1 74 ? -36.906 -13.976 48.691 1.00 63.94 74 PRO A O 1
ATOM 576 N N . GLU A 1 75 ? -35.500 -12.368 47.960 1.00 69.75 75 GLU A N 1
ATOM 577 C CA . GLU A 1 75 ? -34.590 -12.442 49.109 1.00 69.75 75 GLU A CA 1
ATOM 578 C C . GLU A 1 75 ? -35.350 -12.112 50.403 1.00 69.75 75 GLU A C 1
ATOM 580 O O . GLU A 1 75 ? -36.221 -11.230 50.432 1.00 69.75 75 GLU A O 1
ATOM 585 N N . ALA A 1 76 ? -35.020 -12.828 51.478 1.00 79.44 76 ALA A N 1
ATOM 586 C CA . ALA A 1 76 ? -35.481 -12.486 52.813 1.00 79.44 76 ALA A CA 1
ATOM 587 C C . ALA A 1 76 ? -34.799 -11.183 53.271 1.00 79.44 76 ALA A C 1
ATOM 589 O O . ALA A 1 76 ? -33.661 -10.885 52.899 1.00 79.44 76 ALA A O 1
ATOM 590 N N . MET A 1 77 ? -35.513 -10.352 54.034 1.00 79.12 77 MET A N 1
ATOM 591 C CA . MET A 1 77 ? -35.017 -9.024 54.421 1.00 79.12 77 MET A CA 1
ATOM 592 C C . MET A 1 77 ? -33.717 -9.069 55.242 1.00 79.12 77 MET A C 1
ATOM 594 O O . MET A 1 77 ? -32.900 -8.157 55.136 1.00 79.12 77 MET A O 1
ATOM 598 N N . ASP A 1 78 ? -33.507 -10.109 56.043 1.00 81.31 78 ASP A N 1
ATOM 599 C CA . ASP A 1 78 ? -32.291 -10.324 56.832 1.00 81.31 78 ASP A CA 1
ATOM 600 C C . ASP A 1 78 ? -31.066 -10.645 55.963 1.00 81.31 78 ASP A C 1
ATOM 602 O O . ASP A 1 78 ? -30.010 -10.030 56.155 1.00 81.31 78 ASP A O 1
ATOM 606 N N . ASP A 1 79 ? -31.220 -11.510 54.957 1.00 82.56 79 ASP A N 1
ATOM 607 C CA . ASP A 1 79 ? -30.182 -11.781 53.952 1.00 82.56 79 ASP A CA 1
ATOM 608 C C . ASP A 1 79 ? -29.814 -10.507 53.181 1.00 82.56 79 ASP A C 1
ATOM 610 O O . ASP A 1 79 ? -28.634 -10.212 52.968 1.00 82.56 79 ASP A O 1
ATOM 614 N N . PHE A 1 80 ? -30.814 -9.694 52.831 1.00 84.31 80 PHE A N 1
ATOM 615 C CA . PHE A 1 80 ? -30.597 -8.411 52.171 1.00 84.31 80 PHE A CA 1
ATOM 616 C C . PHE A 1 80 ? -29.766 -7.442 53.012 1.00 84.31 80 PHE A C 1
ATOM 618 O O . PHE A 1 80 ? -28.814 -6.852 52.497 1.00 84.31 80 PHE A O 1
ATOM 625 N N . PHE A 1 81 ? -30.083 -7.274 54.300 1.00 84.25 81 PHE A N 1
ATOM 626 C CA . PHE A 1 81 ? -29.297 -6.403 55.177 1.00 84.25 81 PHE A CA 1
ATOM 627 C C . PHE A 1 81 ? -27.870 -6.918 55.358 1.00 84.25 81 PHE A C 1
ATOM 629 O O . PHE A 1 81 ? -26.931 -6.119 55.321 1.00 84.25 81 PHE A O 1
ATOM 636 N N . CYS A 1 82 ? -27.687 -8.235 55.477 1.00 87.31 82 CYS A N 1
ATOM 637 C CA . CYS A 1 82 ? -26.357 -8.831 55.543 1.00 87.31 82 CYS A CA 1
ATOM 638 C C . CYS A 1 82 ? -25.560 -8.540 54.263 1.00 87.31 82 CYS A C 1
ATOM 640 O O . CYS A 1 82 ? -24.468 -7.970 54.330 1.00 87.31 82 CYS A O 1
ATOM 642 N N . ASN A 1 83 ? -26.135 -8.831 53.093 1.00 87.19 83 ASN A N 1
ATOM 643 C CA . ASN A 1 83 ? -25.519 -8.566 51.792 1.00 87.19 83 ASN A CA 1
ATOM 644 C C . ASN A 1 83 ? -25.230 -7.072 51.586 1.00 87.19 83 ASN A C 1
ATOM 646 O O . ASN A 1 83 ? -24.169 -6.703 51.079 1.00 87.19 83 ASN A O 1
ATOM 650 N N . PHE A 1 84 ? -26.137 -6.195 52.017 1.00 87.38 84 PHE A N 1
ATOM 651 C CA . PHE A 1 84 ? -25.977 -4.745 51.952 1.00 87.38 84 PHE A CA 1
ATOM 652 C C . PHE A 1 84 ? -24.796 -4.257 52.800 1.00 87.38 84 PHE A C 1
ATOM 654 O O . PHE A 1 84 ? -23.943 -3.520 52.296 1.00 87.38 84 PHE A O 1
ATOM 661 N N . LEU A 1 85 ? -24.714 -4.690 54.061 1.00 90.69 85 LEU A N 1
ATOM 662 C CA . LEU A 1 85 ? -23.639 -4.309 54.979 1.00 90.69 85 LEU A CA 1
ATOM 663 C C . LEU A 1 85 ? -22.284 -4.869 54.530 1.00 90.69 85 LEU A C 1
ATOM 665 O O . LEU A 1 85 ? -21.281 -4.157 54.609 1.00 90.69 85 LEU A O 1
ATOM 669 N N . VAL A 1 86 ? -22.251 -6.090 53.982 1.00 90.25 86 VAL A N 1
ATOM 670 C CA . VAL A 1 86 ? -21.048 -6.665 53.354 1.00 90.25 86 VAL A CA 1
ATOM 671 C C . VAL A 1 86 ? -20.615 -5.831 52.150 1.00 90.25 86 VAL A C 1
ATOM 673 O O . VAL A 1 86 ? -19.450 -5.443 52.058 1.00 90.25 86 VAL A O 1
ATOM 676 N N . ARG A 1 87 ? -21.543 -5.498 51.245 1.00 87.19 87 ARG A N 1
ATOM 677 C CA . ARG A 1 87 ? -21.249 -4.746 50.015 1.00 87.19 87 ARG A CA 1
ATOM 678 C C . ARG A 1 87 ? -20.743 -3.328 50.295 1.00 87.19 87 ARG A C 1
ATOM 680 O O . ARG A 1 87 ? -19.951 -2.806 49.518 1.00 87.19 87 ARG A O 1
ATOM 687 N N . LEU A 1 88 ? -21.167 -2.719 51.403 1.00 89.69 88 LEU A N 1
ATOM 688 C CA . LEU A 1 88 ? -20.660 -1.424 51.873 1.00 89.69 88 LEU A CA 1
ATOM 689 C C . LEU A 1 88 ? -19.415 -1.527 52.773 1.00 89.69 88 LEU A C 1
ATOM 691 O O . LEU A 1 88 ? -18.886 -0.500 53.193 1.00 89.69 88 LEU A O 1
ATOM 695 N N . GLY A 1 89 ? -18.935 -2.737 53.078 1.00 90.62 89 GLY A N 1
ATOM 696 C CA . GLY A 1 89 ? -17.756 -2.957 53.919 1.00 90.62 89 GLY A CA 1
ATOM 697 C C . GLY A 1 89 ? -17.969 -2.649 55.408 1.00 90.62 89 GLY A C 1
ATOM 698 O O . GLY A 1 89 ? -17.004 -2.409 56.133 1.00 90.62 89 GLY A O 1
ATOM 699 N N . MET A 1 90 ? -19.215 -2.648 55.888 1.00 93.44 90 MET A N 1
ATOM 700 C CA . MET A 1 90 ? -19.589 -2.298 57.265 1.00 93.44 90 MET A CA 1
ATOM 701 C C . MET A 1 90 ? -19.539 -3.511 58.212 1.00 93.44 90 MET A C 1
ATOM 703 O O . MET A 1 90 ? -20.532 -3.863 58.846 1.00 93.44 90 MET A O 1
ATOM 707 N N . SER A 1 91 ? -18.375 -4.154 58.336 1.00 92.19 91 SER A N 1
ATOM 708 C CA . SER A 1 91 ? -18.214 -5.426 59.067 1.00 92.19 91 SER A CA 1
ATOM 709 C C . SER A 1 91 ? -18.578 -5.364 60.555 1.00 92.19 91 SER A C 1
ATOM 711 O O . SER A 1 91 ? -19.235 -6.263 61.060 1.00 92.19 91 SER A O 1
ATOM 713 N N . ARG A 1 92 ? -18.230 -4.280 61.261 1.00 93.81 92 ARG A N 1
ATOM 714 C CA . ARG A 1 92 ? -18.603 -4.121 62.683 1.00 93.81 92 ARG A CA 1
ATOM 715 C C . ARG A 1 92 ? -20.115 -4.008 62.879 1.00 93.81 92 ARG A C 1
ATOM 717 O O . ARG A 1 92 ? -20.650 -4.548 63.836 1.00 93.81 92 ARG A O 1
ATOM 724 N N . THR A 1 93 ? -20.793 -3.295 61.981 1.00 93.75 93 THR A N 1
ATOM 725 C CA . THR A 1 93 ? -22.254 -3.147 62.014 1.00 93.75 93 THR A CA 1
ATOM 726 C C . THR A 1 93 ? -22.939 -4.460 61.664 1.00 93.75 93 THR A C 1
ATOM 728 O O . THR A 1 93 ? -23.954 -4.777 62.271 1.00 93.75 93 THR A O 1
ATOM 731 N N . LEU A 1 94 ? -22.364 -5.231 60.738 1.00 93.88 94 LEU A N 1
ATOM 732 C CA . LEU A 1 94 ? -22.823 -6.578 60.415 1.00 93.88 94 LEU A CA 1
ATOM 733 C C . LEU A 1 94 ? -22.737 -7.513 61.628 1.00 93.88 94 LEU A C 1
ATOM 735 O O . LEU A 1 94 ? -23.733 -8.152 61.942 1.00 93.88 94 LEU A O 1
ATOM 739 N N . ASP A 1 95 ? -21.602 -7.543 62.334 1.00 91.50 95 ASP A N 1
ATOM 740 C CA . ASP A 1 95 ? -21.427 -8.393 63.523 1.00 91.50 95 ASP A CA 1
ATOM 741 C C . ASP A 1 95 ? -22.422 -8.031 64.635 1.00 91.50 95 ASP A C 1
ATOM 743 O O . ASP A 1 95 ? -23.055 -8.914 65.218 1.00 91.50 95 ASP A O 1
ATOM 747 N N . CYS A 1 96 ? -22.600 -6.733 64.915 1.00 93.25 96 CYS A N 1
ATOM 748 C CA . CYS A 1 96 ? -23.597 -6.272 65.884 1.00 93.25 96 CYS A CA 1
ATOM 749 C C . CYS A 1 96 ? -25.015 -6.665 65.455 1.00 93.25 96 CYS A C 1
ATOM 751 O O . CYS A 1 96 ? -25.755 -7.233 66.253 1.00 93.25 96 CYS A O 1
ATOM 753 N N . PHE A 1 97 ? -25.366 -6.414 64.190 1.00 90.25 97 PHE A N 1
ATOM 754 C CA . PHE A 1 97 ? -26.675 -6.750 63.636 1.00 90.25 97 PHE A CA 1
ATOM 755 C C . PHE A 1 97 ? -26.957 -8.250 63.738 1.00 90.25 97 PHE A C 1
ATOM 757 O O . PHE A 1 97 ? -27.991 -8.626 64.270 1.00 90.25 97 PHE A O 1
ATOM 764 N N . GLN A 1 98 ? -26.034 -9.110 63.299 1.00 89.00 98 GLN A N 1
ATOM 765 C CA . GLN A 1 98 ? -26.204 -10.562 63.368 1.00 89.00 98 GLN A CA 1
ATOM 766 C C . GLN A 1 98 ? -26.349 -11.045 64.814 1.00 89.00 98 GLN A C 1
ATOM 768 O O . GLN A 1 98 ? -27.234 -11.848 65.100 1.00 89.00 98 GLN A O 1
ATOM 773 N N . THR A 1 99 ? -25.523 -10.532 65.730 1.00 89.81 99 THR A N 1
ATOM 774 C CA . THR A 1 99 ? -25.573 -10.920 67.147 1.00 89.81 99 THR A CA 1
ATOM 775 C C . THR A 1 99 ? -26.923 -10.571 67.773 1.00 89.81 99 THR A C 1
ATOM 777 O O . THR A 1 99 ? -27.564 -11.439 68.362 1.00 89.81 99 THR A O 1
ATOM 780 N N . GLU A 1 100 ? -27.387 -9.330 67.599 1.00 89.12 100 GLU A N 1
ATOM 781 C CA . GLU A 1 100 ? -28.687 -8.890 68.117 1.00 89.12 100 GLU A CA 1
ATOM 782 C C . GLU A 1 100 ? -29.840 -9.654 67.448 1.00 89.12 100 GLU A C 1
ATOM 784 O O . GLU A 1 100 ? -30.767 -10.101 68.121 1.00 89.12 100 GLU A O 1
ATOM 789 N N . TRP A 1 101 ? -29.764 -9.866 66.133 1.00 83.94 101 TRP A N 1
ATOM 790 C CA . TRP A 1 101 ? -30.796 -10.554 65.358 1.00 83.94 101 TRP A CA 1
ATOM 791 C C . TRP A 1 101 ? -31.010 -11.998 65.820 1.00 83.94 101 TRP A C 1
ATOM 793 O O . TRP A 1 101 ? -32.147 -12.403 66.073 1.00 83.94 101 TRP A O 1
ATOM 803 N N . TYR A 1 102 ? -29.931 -12.766 66.006 1.00 83.94 102 TYR A N 1
ATOM 804 C CA . TYR A 1 102 ? -30.029 -14.136 66.514 1.00 83.94 102 TYR A CA 1
ATOM 805 C C . TYR A 1 102 ? -30.458 -14.187 67.987 1.00 83.94 102 TYR A C 1
ATOM 807 O O . TYR A 1 102 ? -31.237 -15.067 68.355 1.00 83.94 102 TYR A O 1
ATOM 815 N N . GLU A 1 103 ? -30.042 -13.221 68.811 1.00 87.81 103 GLU A N 1
ATOM 816 C CA . GLU A 1 103 ? -30.482 -13.115 70.209 1.00 87.81 103 GLU A CA 1
ATOM 817 C C . GLU A 1 103 ? -31.998 -12.848 70.321 1.00 87.81 103 GLU A C 1
ATOM 819 O O . GLU A 1 103 ? -32.687 -13.438 71.160 1.00 87.81 103 GLU A O 1
ATOM 824 N N . LEU A 1 104 ? -32.547 -11.992 69.455 1.00 83.12 104 LEU A N 1
ATOM 825 C CA . LEU A 1 104 ? -33.984 -11.702 69.373 1.00 83.12 104 LEU A CA 1
ATOM 826 C C . LEU A 1 104 ? -34.810 -12.919 68.923 1.00 83.12 104 LEU A C 1
ATOM 828 O O . LEU A 1 104 ? -35.923 -13.120 69.427 1.00 83.12 104 LEU A O 1
ATOM 832 N N . ILE A 1 105 ? -34.256 -13.744 68.029 1.00 80.31 105 ILE A N 1
ATOM 833 C CA . ILE A 1 105 ? -34.859 -15.012 67.594 1.00 80.31 105 ILE A CA 1
ATOM 834 C C . ILE A 1 105 ? -34.852 -16.036 68.737 1.00 80.31 105 ILE A C 1
ATOM 836 O O . ILE A 1 105 ? -35.881 -16.652 69.015 1.00 80.31 105 ILE A O 1
ATOM 840 N N . GLU A 1 106 ? -33.726 -16.197 69.439 1.00 81.69 106 GLU A N 1
ATOM 841 C CA . GLU A 1 106 ? -33.586 -17.163 70.540 1.00 81.69 106 GLU A CA 1
ATOM 842 C C . GLU A 1 106 ? -34.511 -16.835 71.723 1.00 81.69 106 GLU A C 1
ATOM 844 O O . GLU A 1 106 ? -35.103 -17.728 72.331 1.00 81.69 106 GLU A O 1
ATOM 849 N N . ARG A 1 107 ? -34.717 -15.542 72.005 1.00 84.62 107 ARG A N 1
ATOM 850 C CA . ARG A 1 107 ? -35.667 -15.064 73.024 1.00 84.62 107 ARG A CA 1
ATOM 851 C C . ARG A 1 107 ? -37.139 -15.189 72.604 1.00 84.62 107 ARG A C 1
ATOM 853 O O . ARG A 1 107 ? -38.016 -14.899 73.417 1.00 84.62 107 ARG A O 1
ATOM 860 N N . GLY A 1 108 ? -37.424 -15.591 71.362 1.00 72.62 108 GLY A N 1
ATOM 861 C CA . GLY A 1 108 ? -38.781 -15.780 70.839 1.00 72.62 108 GLY A CA 1
ATOM 862 C C . GLY A 1 108 ? -39.588 -14.488 70.675 1.00 72.62 108 GLY A C 1
ATOM 863 O O . GLY A 1 108 ? -40.805 -14.546 70.518 1.00 72.62 108 GLY A O 1
ATOM 864 N N . VAL A 1 109 ? -38.927 -13.325 70.726 1.00 77.94 109 VAL A N 1
ATOM 865 C CA . VAL A 1 109 ? -39.551 -12.002 70.527 1.00 77.94 109 VAL A CA 1
ATOM 866 C C . VAL A 1 109 ? -39.879 -11.776 69.048 1.00 77.94 109 VAL A C 1
ATOM 868 O O . VAL A 1 109 ? -40.774 -11.000 68.719 1.00 77.94 109 VAL A O 1
ATOM 871 N N . PHE A 1 110 ? -39.167 -12.475 68.166 1.00 67.06 110 PHE A N 1
ATOM 872 C CA . PHE A 1 110 ? -39.264 -12.352 66.722 1.00 67.06 110 PHE A CA 1
ATOM 873 C C . PHE A 1 110 ? -39.228 -13.742 66.076 1.00 67.06 110 PHE A C 1
ATOM 875 O O . PHE A 1 110 ? -38.405 -14.578 66.457 1.00 67.06 110 PHE A O 1
ATOM 882 N N . THR A 1 111 ? -40.116 -14.017 65.116 1.00 68.69 111 THR A N 1
ATOM 883 C CA . THR A 1 111 ? -40.132 -15.295 64.389 1.00 68.69 111 THR A CA 1
ATOM 884 C C . THR A 1 111 ? -39.678 -15.115 62.943 1.00 68.69 111 THR A C 1
ATOM 886 O O . THR A 1 111 ? -39.908 -14.080 62.329 1.00 68.69 111 THR A O 1
ATOM 889 N N . ALA A 1 112 ? -39.093 -16.155 62.341 1.00 63.44 112 ALA A N 1
ATOM 890 C CA . ALA A 1 112 ? -38.642 -16.124 60.942 1.00 63.44 112 ALA A CA 1
ATOM 891 C C . ALA A 1 112 ? -39.761 -15.815 59.918 1.00 63.44 112 ALA A C 1
ATOM 893 O O . ALA A 1 112 ? -39.476 -15.497 58.770 1.00 63.44 112 ALA A O 1
ATOM 894 N N . LYS A 1 113 ? -41.040 -15.898 60.318 1.00 63.47 113 LYS A N 1
ATOM 895 C CA . LYS A 1 113 ? -42.198 -15.521 59.489 1.00 63.47 113 LYS A CA 1
ATOM 896 C C . LYS A 1 113 ? -42.507 -14.021 59.512 1.00 63.47 113 LYS A C 1
ATOM 898 O O . LYS A 1 113 ? -43.223 -13.554 58.632 1.00 63.47 113 LYS A O 1
ATOM 903 N N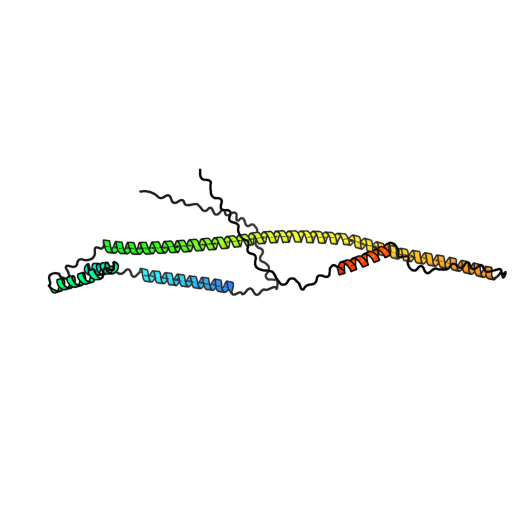 . ASP A 1 114 ? -41.979 -13.293 60.495 1.00 65.56 114 ASP A N 1
ATOM 904 C CA . ASP A 1 114 ? -42.122 -11.838 60.618 1.00 65.56 114 ASP A CA 1
ATOM 905 C C . ASP A 1 114 ? -41.109 -11.092 59.728 1.00 65.56 114 ASP A C 1
ATOM 907 O O . ASP A 1 114 ? -41.244 -9.891 59.480 1.00 65.56 114 ASP A O 1
ATOM 911 N N . VAL A 1 115 ? -40.111 -11.813 59.201 1.00 67.19 115 VAL A N 1
ATOM 912 C CA . VAL A 1 115 ? -39.182 -11.329 58.180 1.00 67.19 115 VAL A CA 1
ATOM 913 C C . VAL A 1 115 ? -39.942 -11.214 56.863 1.00 67.19 115 VAL A C 1
ATOM 915 O O . VAL A 1 115 ? -40.261 -12.204 56.208 1.00 67.19 115 VAL A O 1
ATOM 918 N N . GLY A 1 116 ? -40.271 -9.980 56.486 1.00 71.44 116 GLY A N 1
ATOM 919 C CA . GLY A 1 116 ? -40.813 -9.690 55.164 1.00 71.44 116 GLY A CA 1
ATOM 920 C C . GLY A 1 116 ? -39.835 -10.069 54.048 1.00 71.44 116 GLY A C 1
ATOM 921 O O . GLY A 1 116 ? -38.661 -10.353 54.279 1.00 71.44 116 GLY A O 1
ATOM 922 N N . LEU A 1 117 ? -40.322 -10.037 52.813 1.00 78.25 117 LEU A N 1
ATOM 923 C CA . LEU A 1 117 ? -39.492 -10.187 51.621 1.00 78.25 117 LEU A CA 1
ATOM 924 C C . LEU A 1 117 ? -39.011 -8.814 51.149 1.00 78.25 117 LEU A C 1
ATOM 926 O O . LEU A 1 117 ? -39.712 -7.811 51.326 1.00 78.25 117 LEU A O 1
ATOM 930 N N . VAL A 1 118 ? -37.840 -8.771 50.516 1.00 75.25 118 VAL A N 1
ATOM 931 C CA . VAL A 1 118 ? -37.318 -7.541 49.914 1.00 75.25 118 VAL A CA 1
ATOM 932 C C . VAL A 1 118 ? -38.305 -7.011 48.868 1.00 75.25 118 VAL A C 1
ATOM 934 O O . VAL A 1 118 ? -38.766 -7.774 48.012 1.00 75.25 118 VAL A O 1
ATOM 937 N N . PRO A 1 119 ? -38.635 -5.705 48.885 1.00 77.25 119 PRO A N 1
ATOM 938 C CA . PRO A 1 119 ? -39.486 -5.111 47.867 1.00 77.25 119 PRO A CA 1
ATOM 939 C C . PRO A 1 119 ? -38.912 -5.321 46.464 1.00 77.25 119 PRO A C 1
ATOM 941 O O . PRO A 1 119 ? -37.791 -4.911 46.165 1.00 77.25 119 PRO A O 1
ATOM 944 N N . THR A 1 120 ? -39.726 -5.877 45.570 1.00 74.81 120 THR A N 1
ATOM 945 C CA . THR A 1 120 ? -39.356 -6.236 44.188 1.00 74.81 120 THR A CA 1
ATOM 946 C C . THR A 1 120 ? -38.757 -5.082 43.377 1.00 74.81 120 THR A C 1
ATOM 948 O O . THR A 1 120 ? -37.944 -5.298 42.481 1.00 74.81 120 THR A O 1
ATOM 951 N N . VAL A 1 121 ? -39.110 -3.836 43.707 1.00 79.06 121 VAL A N 1
ATOM 952 C CA . VAL A 1 121 ? -38.564 -2.625 43.074 1.00 79.06 121 VAL A CA 1
ATOM 953 C C . VAL A 1 121 ? -37.058 -2.475 43.324 1.00 79.06 121 VAL A C 1
ATOM 955 O O . VAL A 1 121 ? -36.337 -2.037 42.429 1.00 79.06 121 VAL A O 1
ATOM 958 N N . TYR A 1 122 ? -36.563 -2.854 44.507 1.00 79.56 122 TYR A N 1
ATOM 959 C CA . TYR A 1 122 ? -35.140 -2.757 44.839 1.00 79.56 122 TYR A CA 1
ATOM 960 C C . TYR A 1 122 ? -34.314 -3.761 44.031 1.00 79.56 122 TYR A C 1
ATOM 962 O O . TYR A 1 122 ? -33.347 -3.379 43.371 1.00 79.56 122 TYR A O 1
ATOM 970 N N . THR A 1 123 ? -34.743 -5.025 44.018 1.00 78.69 123 THR A N 1
ATOM 971 C CA . THR A 1 123 ? -34.120 -6.093 43.226 1.00 78.69 123 THR A CA 1
ATOM 972 C C . THR A 1 123 ? -34.085 -5.719 41.746 1.00 78.69 123 THR A C 1
ATOM 974 O O . THR A 1 123 ? -33.042 -5.819 41.099 1.00 78.69 123 THR A O 1
ATOM 977 N N . ARG A 1 124 ? -35.190 -5.164 41.232 1.00 84.94 124 ARG A N 1
ATOM 978 C CA . ARG A 1 124 ? -35.267 -4.686 39.850 1.00 84.94 124 ARG A CA 1
ATOM 979 C C . ARG A 1 124 ? -34.319 -3.521 39.566 1.00 84.94 124 ARG A C 1
ATOM 981 O O . ARG A 1 124 ? -33.684 -3.511 38.517 1.00 84.94 124 ARG A O 1
ATOM 988 N N . ASN A 1 125 ? -34.179 -2.557 40.476 1.00 86.81 125 ASN A N 1
ATOM 989 C CA . ASN A 1 125 ? -33.215 -1.466 40.301 1.00 86.81 125 ASN A CA 1
ATOM 990 C C . ASN A 1 125 ? -31.772 -1.977 40.287 1.00 86.81 125 ASN A C 1
ATOM 992 O O . ASN A 1 125 ? -31.001 -1.568 39.425 1.00 86.81 125 ASN A O 1
ATOM 996 N N . GLN A 1 126 ? -31.419 -2.912 41.169 1.00 84.69 126 GLN A N 1
ATOM 997 C CA . GLN A 1 126 ? -30.080 -3.502 41.187 1.00 84.69 126 GLN A CA 1
ATOM 998 C C . GLN A 1 126 ? -29.762 -4.254 39.884 1.00 84.69 126 GLN A C 1
ATOM 1000 O O . GLN A 1 126 ? -28.649 -4.158 39.364 1.00 84.69 126 GLN A O 1
ATOM 1005 N N . GLN A 1 127 ? -30.738 -4.969 39.321 1.00 86.69 127 GLN A N 1
ATOM 1006 C CA . GLN A 1 127 ? -30.594 -5.619 38.016 1.00 86.69 127 GLN A CA 1
ATOM 1007 C C . GLN A 1 127 ? -30.424 -4.606 36.886 1.00 86.69 127 GLN A C 1
ATOM 1009 O O . GLN A 1 127 ? -29.527 -4.762 36.059 1.00 86.69 127 GLN A O 1
ATOM 1014 N N . LEU A 1 128 ? -31.244 -3.551 36.873 1.00 92.00 128 LEU A N 1
ATOM 1015 C CA . LEU A 1 128 ? -31.151 -2.478 35.884 1.00 92.00 128 LEU A CA 1
ATOM 1016 C C . LEU A 1 128 ? -29.818 -1.728 35.975 1.00 92.00 128 LEU A C 1
ATOM 1018 O O . LEU A 1 128 ? -29.275 -1.328 34.946 1.00 92.00 128 LEU A O 1
ATOM 1022 N N . GLU A 1 129 ? -29.270 -1.540 37.175 1.00 91.88 129 GLU A N 1
ATOM 1023 C CA . GLU A 1 129 ? -27.937 -0.969 37.377 1.00 91.88 129 GLU A CA 1
ATOM 1024 C C . GLU A 1 129 ? -26.845 -1.889 36.824 1.00 91.88 129 GLU A C 1
ATOM 1026 O O . GLU A 1 129 ? -25.978 -1.427 36.079 1.00 91.88 129 GLU A O 1
ATOM 1031 N N . ALA A 1 130 ? -26.906 -3.191 37.121 1.00 91.00 130 ALA A N 1
ATOM 1032 C CA . ALA A 1 130 ? -25.958 -4.172 36.595 1.00 91.00 130 ALA A CA 1
ATOM 1033 C C . ALA A 1 130 ? -26.013 -4.255 35.059 1.00 91.00 130 ALA A C 1
ATOM 1035 O O . ALA A 1 130 ? -24.975 -4.273 34.394 1.00 91.00 130 ALA A O 1
ATOM 1036 N N . GLU A 1 131 ? -27.216 -4.239 34.486 1.00 95.38 131 GLU A N 1
ATOM 1037 C CA . GLU A 1 131 ? -27.430 -4.190 33.043 1.00 95.38 131 GLU A CA 1
ATOM 1038 C C . GLU A 1 131 ? -26.910 -2.887 32.431 1.00 95.38 131 GLU A C 1
ATOM 1040 O O . GLU A 1 131 ? -26.190 -2.934 31.438 1.00 95.38 131 GLU A O 1
ATOM 1045 N N . ASN A 1 132 ? -27.178 -1.731 33.044 1.00 96.25 132 ASN A N 1
ATOM 1046 C CA . ASN A 1 132 ? -26.620 -0.456 32.589 1.00 96.25 132 ASN A CA 1
ATOM 1047 C C . ASN A 1 132 ? -25.090 -0.465 32.602 1.00 96.25 132 ASN A C 1
ATOM 1049 O O . ASN A 1 132 ? -24.466 0.059 31.680 1.00 96.25 132 ASN A O 1
ATOM 1053 N N . MET A 1 133 ? -24.475 -1.042 33.635 1.00 96.62 133 MET A N 1
ATOM 1054 C CA . MET A 1 133 ? -23.018 -1.154 33.716 1.00 96.62 133 MET A CA 1
ATOM 1055 C C . MET A 1 133 ? -22.461 -2.074 32.627 1.00 96.62 133 MET A C 1
ATOM 1057 O O . MET A 1 133 ? -21.461 -1.722 32.001 1.00 96.62 133 MET A O 1
ATOM 1061 N N . ARG A 1 134 ? -23.130 -3.201 32.349 1.00 96.75 134 ARG A N 1
ATOM 1062 C CA . ARG A 1 134 ? -22.777 -4.101 31.242 1.00 96.75 134 ARG A CA 1
ATOM 1063 C C . ARG A 1 134 ? -22.897 -3.395 29.890 1.00 96.75 134 ARG A C 1
ATOM 1065 O O . ARG A 1 134 ? -21.921 -3.337 29.157 1.00 96.75 134 ARG A O 1
ATOM 1072 N N . LEU A 1 135 ? -24.038 -2.765 29.612 1.00 97.19 135 LEU A N 1
ATOM 1073 C CA . LEU A 1 135 ? -24.282 -2.049 28.356 1.00 97.19 135 LEU A CA 1
ATOM 1074 C C . LEU A 1 135 ? -23.298 -0.896 28.136 1.00 97.19 135 LEU A C 1
ATOM 1076 O O . LEU A 1 135 ? -22.839 -0.681 27.018 1.00 97.19 135 LEU A O 1
ATOM 1080 N N . LYS A 1 136 ? -22.941 -0.159 29.194 1.00 97.94 136 LYS A N 1
ATOM 1081 C CA . LYS A 1 136 ? -21.911 0.887 29.114 1.00 97.94 136 LYS A CA 1
ATOM 1082 C C . LYS A 1 136 ? -20.547 0.313 28.755 1.00 97.94 136 LYS A C 1
ATOM 1084 O O . LYS A 1 136 ? -19.845 0.917 27.951 1.00 97.94 136 LYS A O 1
ATOM 1089 N N . LYS A 1 137 ? -20.180 -0.830 29.338 1.00 98.12 137 LYS A N 1
ATOM 1090 C CA . LYS A 1 137 ? -18.928 -1.512 29.009 1.00 98.12 137 LYS A CA 1
ATOM 1091 C C . LYS A 1 137 ? -18.922 -1.966 27.550 1.00 98.12 137 LYS A C 1
ATOM 1093 O O . LYS A 1 137 ? -18.004 -1.597 26.826 1.00 98.12 137 LYS A O 1
ATOM 1098 N N . ASP A 1 138 ? -19.971 -2.660 27.115 1.00 97.25 138 ASP A N 1
ATOM 1099 C CA . ASP A 1 138 ? -20.098 -3.135 25.735 1.00 97.25 138 ASP A CA 1
ATOM 1100 C C . ASP A 1 138 ? -20.014 -1.964 24.743 1.00 97.25 138 ASP A C 1
ATOM 1102 O O . ASP A 1 138 ? -19.330 -2.041 23.727 1.00 97.25 138 ASP A O 1
ATOM 1106 N N . LEU A 1 139 ? -20.652 -0.834 25.060 1.00 98.06 139 LEU A N 1
ATOM 1107 C CA . LEU A 1 139 ? -20.603 0.378 24.245 1.00 98.06 139 LEU A CA 1
ATOM 1108 C C . LEU A 1 139 ? -19.180 0.945 24.117 1.00 98.06 139 LEU A C 1
ATOM 1110 O O . LEU A 1 139 ? -18.789 1.353 23.021 1.00 98.06 139 LEU A O 1
ATOM 1114 N N . GLU A 1 140 ? -18.401 0.980 25.199 1.00 98.25 140 GLU A N 1
ATOM 1115 C CA . GLU A 1 140 ? -16.997 1.404 25.135 1.00 98.25 140 GLU A CA 1
ATOM 1116 C C . GLU A 1 140 ? -16.127 0.409 24.352 1.00 98.25 140 GLU A C 1
ATOM 1118 O O . GLU A 1 140 ? -15.297 0.830 23.541 1.00 98.25 140 GLU A O 1
ATOM 1123 N N . ASP A 1 141 ? -16.375 -0.894 24.496 1.00 98.00 141 ASP A N 1
ATOM 1124 C CA . ASP A 1 141 ? -15.682 -1.934 23.730 1.00 98.00 141 ASP A CA 1
ATOM 1125 C C . ASP A 1 141 ? -15.986 -1.811 22.222 1.00 98.00 141 ASP A C 1
ATOM 1127 O O . ASP A 1 141 ? -15.070 -1.832 21.391 1.00 98.00 141 ASP A O 1
ATOM 1131 N N . TYR A 1 142 ? -17.248 -1.562 21.847 1.00 98.25 142 TYR A N 1
ATOM 1132 C CA . TYR A 1 142 ? -17.634 -1.303 20.456 1.00 98.25 142 TYR A CA 1
ATOM 1133 C C . TYR A 1 142 ? -17.020 -0.016 19.907 1.00 98.25 142 TYR A C 1
ATOM 1135 O O . TYR A 1 142 ? -16.554 -0.002 18.765 1.00 98.25 142 TYR A O 1
ATOM 1143 N N . LYS A 1 143 ? -16.968 1.063 20.697 1.00 98.56 143 LYS A N 1
ATOM 1144 C CA . LYS A 1 143 ? -16.275 2.297 20.291 1.00 98.56 143 LYS A CA 1
ATOM 1145 C C . LYS A 1 143 ? -14.796 2.039 20.026 1.00 98.56 143 LYS A C 1
ATOM 1147 O O . LYS A 1 143 ? -14.264 2.524 19.025 1.00 98.56 143 LYS A O 1
ATOM 1152 N N . LEU A 1 144 ? -14.127 1.279 20.893 1.00 98.38 144 LEU A N 1
ATOM 1153 C CA . LEU A 1 144 ? -12.720 0.927 20.720 1.00 98.38 144 LEU A CA 1
ATOM 1154 C C . LEU A 1 144 ? -12.512 0.098 19.445 1.00 98.38 144 LEU A C 1
ATOM 1156 O O . LEU A 1 144 ? -11.631 0.418 18.643 1.00 98.38 144 LEU A O 1
ATOM 1160 N N . ALA A 1 145 ? -13.348 -0.920 19.226 1.00 97.88 145 ALA A N 1
ATOM 1161 C CA . ALA A 1 145 ? -13.302 -1.757 18.031 1.00 97.88 145 ALA A CA 1
ATOM 1162 C C . ALA A 1 145 ? -13.541 -0.940 16.749 1.00 97.88 145 ALA A C 1
ATOM 1164 O O . ALA A 1 145 ? -12.771 -1.057 15.793 1.00 97.88 145 ALA A O 1
ATOM 1165 N N . ALA A 1 146 ? -14.541 -0.055 16.747 1.00 98.44 146 ALA A N 1
ATOM 1166 C CA . ALA A 1 146 ? -14.845 0.825 15.621 1.00 98.44 146 ALA A CA 1
ATOM 1167 C C . ALA A 1 146 ? -13.688 1.789 15.314 1.00 98.44 146 ALA A C 1
ATOM 1169 O O . ALA A 1 146 ? -13.311 1.956 14.152 1.00 98.44 146 ALA A O 1
ATOM 1170 N N . ASN A 1 147 ? -13.074 2.383 16.342 1.00 98.31 147 ASN A N 1
ATOM 1171 C CA . ASN A 1 147 ? -11.911 3.254 16.170 1.00 98.31 147 ASN A CA 1
ATOM 1172 C C . ASN A 1 147 ? -10.705 2.485 15.614 1.00 98.31 147 ASN A C 1
ATOM 1174 O O . ASN A 1 147 ? -10.071 2.947 14.665 1.00 98.31 147 ASN A O 1
ATOM 1178 N N . LYS A 1 148 ? -10.436 1.279 16.125 1.00 98.44 148 LYS A N 1
ATOM 1179 C CA . LYS A 1 148 ? -9.367 0.409 15.614 1.00 98.44 148 LYS A CA 1
ATOM 1180 C C . LYS A 1 148 ? -9.598 0.023 14.149 1.00 98.44 148 LYS A C 1
ATOM 1182 O O . LYS A 1 148 ? -8.669 0.097 13.345 1.00 98.44 148 LYS A O 1
ATOM 1187 N N . ALA A 1 149 ? -10.830 -0.337 13.785 1.00 98.19 149 ALA A N 1
ATOM 1188 C CA . ALA A 1 149 ? -11.203 -0.647 12.406 1.00 98.19 149 ALA A CA 1
ATOM 1189 C C . ALA A 1 149 ? -11.045 0.576 11.488 1.00 98.19 149 ALA A C 1
ATOM 1191 O O . ALA A 1 149 ? -10.475 0.467 10.402 1.00 98.19 149 ALA A O 1
ATOM 1192 N N . LYS A 1 150 ? -11.463 1.762 11.947 1.00 98.19 150 LYS A N 1
ATOM 1193 C CA . LYS A 1 150 ? -11.281 3.028 11.223 1.00 98.19 150 LYS A CA 1
ATOM 1194 C C . LYS A 1 150 ? -9.804 3.339 10.977 1.00 98.19 150 LYS A C 1
ATOM 1196 O O . LYS A 1 150 ? -9.434 3.722 9.869 1.00 98.19 150 LYS A O 1
ATOM 1201 N N . GLU A 1 151 ? -8.946 3.166 11.979 1.00 98.06 151 GLU A N 1
ATOM 1202 C CA . GLU A 1 151 ? -7.502 3.369 11.830 1.00 98.06 151 GLU A CA 1
ATOM 1203 C C . GLU A 1 151 ? -6.868 2.378 10.849 1.00 98.06 151 GLU A C 1
ATOM 1205 O O . GLU A 1 151 ? -6.052 2.781 10.015 1.00 98.06 151 GLU A O 1
ATOM 1210 N N . ALA A 1 152 ? -7.244 1.098 10.922 1.00 97.88 152 ALA A N 1
ATOM 1211 C CA . ALA A 1 152 ? -6.784 0.076 9.985 1.00 97.88 152 ALA A CA 1
ATOM 1212 C C . ALA A 1 152 ? -7.217 0.403 8.548 1.00 97.88 152 ALA A C 1
ATOM 1214 O O . ALA A 1 152 ? -6.385 0.397 7.639 1.00 97.88 152 ALA A O 1
ATOM 1215 N N . PHE A 1 153 ? -8.476 0.800 8.357 1.00 97.56 153 PHE A N 1
ATOM 1216 C CA . PHE A 1 153 ? -8.998 1.217 7.059 1.00 97.56 153 PHE A CA 1
ATOM 1217 C C . PHE A 1 153 ? -8.226 2.410 6.480 1.00 97.56 153 PHE A C 1
ATOM 1219 O O . PHE A 1 153 ? -7.818 2.379 5.321 1.00 97.56 153 PHE A O 1
ATOM 1226 N N . LEU A 1 154 ? -7.944 3.437 7.289 1.00 98.00 154 LEU A N 1
ATOM 1227 C CA . LEU A 1 154 ? -7.153 4.591 6.845 1.00 98.00 154 LEU A CA 1
ATOM 1228 C C . LEU A 1 154 ? -5.716 4.208 6.462 1.00 98.00 154 LEU A C 1
ATOM 1230 O O . LEU A 1 154 ? -5.151 4.809 5.548 1.00 98.00 154 LEU A O 1
ATOM 1234 N N . LYS A 1 155 ? -5.108 3.226 7.140 1.00 98.06 155 LYS A N 1
ATOM 1235 C CA . LYS A 1 155 ? -3.788 2.697 6.757 1.00 98.06 155 LYS A CA 1
ATOM 1236 C C . LYS A 1 155 ? -3.855 1.979 5.409 1.00 98.06 155 LYS A C 1
ATOM 1238 O O . LYS A 1 155 ? -3.064 2.304 4.529 1.00 98.06 155 LYS A O 1
ATOM 1243 N N . MET A 1 156 ? -4.830 1.089 5.217 1.00 96.50 156 MET A N 1
ATOM 1244 C CA . MET A 1 156 ? -5.025 0.377 3.946 1.00 96.50 156 MET A CA 1
ATOM 1245 C C . MET A 1 156 ? -5.321 1.335 2.788 1.00 96.50 156 MET A C 1
ATOM 1247 O O . MET A 1 156 ? -4.785 1.171 1.696 1.00 96.50 156 MET A O 1
ATOM 1251 N N . GLN A 1 157 ? -6.123 2.374 3.028 1.00 97.19 157 GLN A N 1
ATOM 1252 C CA . GLN A 1 157 ? -6.419 3.398 2.028 1.00 97.19 157 GLN A CA 1
ATOM 1253 C C . GLN A 1 157 ? -5.152 4.140 1.585 1.00 97.19 157 GLN A C 1
ATOM 1255 O O . GLN A 1 157 ? -4.934 4.313 0.387 1.00 97.19 157 GLN A O 1
ATOM 1260 N N . LYS A 1 158 ? -4.297 4.537 2.537 1.00 97.25 158 LYS A N 1
ATOM 1261 C CA . LYS A 1 158 ? -3.016 5.193 2.234 1.00 97.25 158 LYS A CA 1
ATOM 1262 C C . LYS A 1 158 ? -2.083 4.287 1.437 1.00 97.25 158 LYS A C 1
ATOM 1264 O O . LYS A 1 158 ? -1.465 4.771 0.495 1.00 97.25 158 LYS A O 1
ATOM 1269 N N . GLU A 1 159 ? -2.004 3.006 1.788 1.00 95.81 159 GLU A N 1
ATOM 1270 C CA . GLU A 1 159 ? -1.167 2.037 1.073 1.00 95.81 159 GLU A CA 1
ATOM 1271 C C . G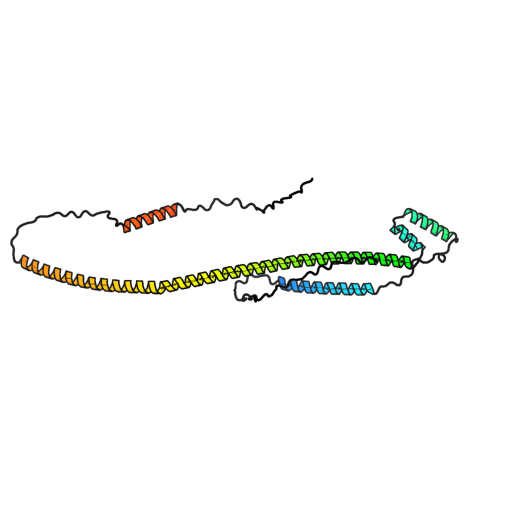LU A 1 159 ? -1.667 1.819 -0.361 1.00 95.81 159 GLU A C 1
ATOM 1273 O O . GLU A 1 159 ? -0.914 1.954 -1.324 1.00 95.81 159 GLU A O 1
ATOM 1278 N N . ARG A 1 160 ? -2.979 1.618 -0.534 1.00 96.12 160 ARG A N 1
ATOM 1279 C CA . ARG A 1 160 ? -3.617 1.554 -1.857 1.00 96.12 160 ARG A CA 1
ATOM 1280 C C . ARG A 1 160 ? -3.306 2.799 -2.693 1.00 96.12 160 ARG A C 1
ATOM 1282 O O . ARG A 1 160 ? -2.957 2.684 -3.868 1.00 96.12 160 ARG A O 1
ATOM 1289 N N . ASP A 1 161 ? -3.428 3.989 -2.108 1.00 96.19 161 ASP A N 1
ATOM 1290 C CA . ASP A 1 161 ? -3.171 5.250 -2.813 1.00 96.19 161 ASP A CA 1
ATOM 1291 C C . ASP A 1 161 ? -1.682 5.424 -3.149 1.00 96.19 161 ASP A C 1
ATOM 1293 O O . ASP A 1 161 ? -1.348 5.920 -4.230 1.00 96.19 161 ASP A O 1
ATOM 1297 N N . PHE A 1 162 ? -0.788 4.964 -2.270 1.00 97.69 162 PHE A N 1
ATOM 1298 C CA . PHE A 1 162 ? 0.647 4.903 -2.523 1.00 97.69 162 PHE A CA 1
ATOM 1299 C C . PHE A 1 162 ? 0.960 3.996 -3.717 1.00 97.69 162 PHE A C 1
ATOM 1301 O O . PHE A 1 162 ? 1.601 4.455 -4.666 1.00 97.69 162 PHE A O 1
ATOM 1308 N N . HIS A 1 163 ? 0.438 2.766 -3.739 1.00 97.50 163 HIS A N 1
ATOM 1309 C CA . HIS A 1 163 ? 0.609 1.849 -4.867 1.00 97.50 163 HIS A CA 1
ATOM 1310 C C . HIS A 1 163 ? 0.033 2.419 -6.162 1.00 97.50 163 HIS A C 1
ATOM 1312 O O . HIS A 1 163 ? 0.694 2.383 -7.201 1.00 97.50 163 HIS A O 1
ATOM 1318 N N . ARG A 1 164 ? -1.159 3.025 -6.111 1.00 96.38 164 ARG A N 1
ATOM 1319 C CA . ARG A 1 164 ? -1.791 3.644 -7.283 1.00 96.38 164 ARG A CA 1
ATOM 1320 C C . ARG A 1 164 ? -0.951 4.795 -7.837 1.00 96.38 164 ARG A C 1
ATOM 1322 O O . ARG A 1 164 ? -0.771 4.899 -9.051 1.00 96.38 164 ARG A O 1
ATOM 1329 N N . MET A 1 165 ? -0.417 5.660 -6.972 1.00 96.31 165 MET A N 1
ATOM 1330 C CA . MET A 1 165 ? 0.481 6.740 -7.393 1.00 96.31 165 MET A CA 1
ATOM 1331 C C . MET A 1 165 ? 1.819 6.213 -7.919 1.00 96.31 165 MET A C 1
ATOM 1333 O O . MET A 1 165 ? 2.318 6.718 -8.928 1.00 96.31 165 MET A O 1
ATOM 1337 N N . HIS A 1 166 ? 2.393 5.202 -7.266 1.00 97.62 166 HIS A N 1
ATOM 1338 C CA . HIS A 1 166 ? 3.652 4.594 -7.681 1.00 97.62 166 HIS A CA 1
ATOM 1339 C C . HIS A 1 166 ? 3.522 3.929 -9.052 1.00 97.62 166 HIS A C 1
ATOM 1341 O O . HIS A 1 166 ? 4.301 4.231 -9.951 1.00 97.62 166 HIS A O 1
ATOM 1347 N N . HIS A 1 167 ? 2.477 3.129 -9.256 1.00 95.88 167 HIS A N 1
ATOM 1348 C CA . HIS A 1 167 ? 2.192 2.506 -10.543 1.00 95.88 167 HIS A CA 1
ATOM 1349 C C . HIS A 1 167 ? 2.036 3.553 -11.655 1.00 95.88 167 HIS A C 1
ATOM 1351 O O . HIS A 1 167 ? 2.692 3.454 -12.690 1.00 95.88 167 HIS A O 1
ATOM 1357 N N . LYS A 1 168 ? 1.260 4.626 -11.424 1.00 95.75 168 LYS A N 1
ATOM 1358 C CA . LYS A 1 168 ? 1.127 5.734 -12.393 1.00 95.75 168 LYS A CA 1
ATOM 1359 C C . LYS A 1 168 ? 2.479 6.346 -12.768 1.00 95.75 168 LYS A C 1
ATOM 1361 O O . LYS A 1 168 ? 2.718 6.605 -13.947 1.00 95.75 168 LYS A O 1
ATOM 1366 N N . ARG A 1 169 ? 3.369 6.557 -11.792 1.00 97.31 169 ARG A N 1
ATOM 1367 C CA . ARG A 1 169 ? 4.733 7.051 -12.040 1.00 97.31 169 ARG A CA 1
ATOM 1368 C C . ARG A 1 169 ? 5.538 6.065 -12.888 1.00 97.31 169 ARG A C 1
ATOM 1370 O O . ARG A 1 169 ? 6.106 6.469 -13.898 1.00 97.31 169 ARG A O 1
ATOM 1377 N N . VAL A 1 170 ? 5.551 4.787 -12.514 1.00 97.44 170 VAL A N 1
ATOM 1378 C CA . VAL A 1 170 ? 6.286 3.738 -13.239 1.00 97.44 170 VAL A CA 1
ATOM 1379 C C . VAL A 1 170 ? 5.802 3.632 -14.686 1.00 97.44 170 VAL A C 1
ATOM 1381 O O . VAL A 1 170 ? 6.615 3.563 -15.604 1.00 97.44 170 VAL A O 1
ATOM 1384 N N . VAL A 1 171 ? 4.491 3.709 -14.925 1.00 96.62 171 VAL A N 1
ATOM 1385 C CA . VAL A 1 171 ? 3.922 3.707 -16.282 1.00 96.62 171 VAL A CA 1
ATOM 1386 C C . VAL A 1 171 ? 4.376 4.927 -17.088 1.00 96.62 171 VAL A C 1
ATOM 1388 O O . VAL A 1 171 ? 4.728 4.790 -18.262 1.00 96.62 171 VAL A O 1
ATOM 1391 N N . GLN A 1 172 ? 4.417 6.118 -16.482 1.00 97.31 172 GLN A N 1
ATOM 1392 C CA . GLN A 1 172 ? 4.940 7.319 -17.145 1.00 97.31 172 GLN A CA 1
ATOM 1393 C C . GLN A 1 172 ? 6.418 7.158 -17.529 1.00 97.31 172 GLN A C 1
ATOM 1395 O O . GLN A 1 172 ? 6.800 7.483 -18.656 1.00 97.31 172 GLN A O 1
ATOM 1400 N N . GLU A 1 173 ? 7.241 6.620 -16.629 1.00 97.31 173 GLU A N 1
ATOM 1401 C CA . GLU A 1 173 ? 8.663 6.358 -16.877 1.00 97.31 173 GLU A CA 1
ATOM 1402 C C . GLU A 1 173 ? 8.865 5.293 -17.965 1.00 97.31 173 GLU A C 1
ATOM 1404 O O . GLU A 1 173 ? 9.609 5.529 -18.921 1.00 97.31 173 GLU A O 1
ATOM 1409 N N . LYS A 1 174 ? 8.128 4.175 -17.898 1.00 97.50 174 LYS A N 1
ATOM 1410 C CA . LYS A 1 174 ? 8.085 3.138 -18.942 1.00 97.50 174 LYS A CA 1
ATOM 1411 C C . LYS A 1 174 ? 7.769 3.753 -20.304 1.00 97.50 174 LYS A C 1
ATOM 1413 O O . LYS A 1 174 ? 8.491 3.517 -21.271 1.00 97.50 174 LYS A O 1
ATOM 1418 N N . ASN A 1 175 ? 6.722 4.571 -20.393 1.00 97.31 175 ASN A N 1
ATOM 1419 C CA . ASN A 1 175 ? 6.313 5.189 -21.654 1.00 97.31 175 ASN A CA 1
ATOM 1420 C C . ASN A 1 175 ? 7.370 6.157 -22.198 1.00 97.31 175 ASN A C 1
ATOM 1422 O O . ASN A 1 175 ? 7.627 6.172 -23.404 1.00 97.31 175 ASN A O 1
ATOM 1426 N N . ARG A 1 176 ? 8.040 6.915 -21.321 1.00 98.38 176 ARG A N 1
ATOM 1427 C CA . ARG A 1 176 ? 9.170 7.769 -21.707 1.00 98.38 176 ARG A CA 1
ATOM 1428 C C . ARG A 1 176 ? 10.317 6.947 -22.300 1.00 98.38 176 ARG A C 1
ATOM 1430 O O . ARG A 1 176 ? 10.797 7.282 -23.383 1.00 98.38 176 ARG A O 1
ATOM 1437 N N . LEU A 1 177 ? 10.705 5.852 -21.647 1.00 98.44 177 LEU A N 1
ATOM 1438 C CA . LEU A 1 177 ? 11.761 4.961 -22.139 1.00 98.44 177 LEU A CA 1
ATOM 1439 C C . LEU A 1 177 ? 11.384 4.300 -23.470 1.00 98.44 177 LEU A C 1
ATOM 1441 O O . LEU A 1 177 ? 12.209 4.229 -24.379 1.00 98.44 177 LEU A O 1
ATOM 1445 N N . ILE A 1 178 ? 10.128 3.879 -23.632 1.00 98.12 178 ILE A N 1
ATOM 1446 C CA . ILE A 1 178 ? 9.625 3.342 -24.905 1.00 98.12 178 ILE A CA 1
ATOM 1447 C C . ILE A 1 178 ? 9.782 4.375 -26.028 1.00 98.12 178 ILE A C 1
ATOM 1449 O O . ILE A 1 178 ? 10.232 4.028 -27.124 1.00 98.12 178 ILE A O 1
ATOM 1453 N N . CYS A 1 179 ? 9.438 5.640 -25.777 1.00 98.25 179 CYS A N 1
ATOM 1454 C CA . CYS A 1 179 ? 9.622 6.720 -26.748 1.00 98.25 179 CYS A CA 1
ATOM 1455 C C . CYS A 1 179 ? 11.102 6.930 -27.098 1.00 98.25 179 CYS A C 1
ATOM 1457 O O . CYS A 1 179 ? 11.441 7.059 -28.279 1.00 98.25 179 CYS A O 1
ATOM 1459 N N . ASP A 1 180 ? 11.988 6.903 -26.103 1.00 98.25 180 ASP A N 1
ATOM 1460 C CA . ASP A 1 180 ? 13.430 7.042 -26.309 1.00 98.25 180 ASP A CA 1
ATOM 1461 C C . ASP A 1 180 ? 14.004 5.892 -27.147 1.00 98.25 180 ASP A C 1
ATOM 1463 O O . ASP A 1 180 ? 14.736 6.139 -28.109 1.00 98.25 180 ASP A O 1
ATOM 1467 N N . ILE A 1 181 ? 13.593 4.650 -26.872 1.00 98.25 181 ILE A N 1
ATOM 1468 C CA . ILE A 1 181 ? 13.972 3.469 -27.660 1.00 98.25 181 ILE A CA 1
ATOM 1469 C C . ILE A 1 181 ? 13.476 3.593 -29.103 1.00 98.25 181 ILE A C 1
ATOM 1471 O O . ILE A 1 181 ? 14.232 3.319 -30.036 1.00 98.25 181 ILE A O 1
ATOM 1475 N N . LYS A 1 182 ? 12.224 4.017 -29.319 1.00 98.31 182 LYS A N 1
ATOM 1476 C CA . LYS A 1 182 ? 11.671 4.217 -30.671 1.00 98.31 182 LYS A CA 1
ATOM 1477 C C . LYS A 1 182 ? 12.475 5.255 -31.452 1.00 98.31 182 LYS A C 1
ATOM 1479 O O . LYS A 1 182 ? 12.845 5.007 -32.600 1.00 98.31 182 LYS A O 1
ATOM 1484 N N . ARG A 1 183 ? 12.799 6.384 -30.819 1.00 98.38 183 ARG A N 1
ATOM 1485 C CA . ARG A 1 183 ? 13.629 7.441 -31.411 1.00 98.38 183 ARG A CA 1
ATOM 1486 C C . ARG A 1 183 ? 15.037 6.942 -31.737 1.00 98.38 183 ARG A C 1
ATOM 1488 O O . ARG A 1 183 ? 15.544 7.227 -32.819 1.00 98.38 183 ARG A O 1
ATOM 1495 N N . LEU A 1 184 ? 15.643 6.164 -30.841 1.00 98.00 184 LEU A N 1
ATOM 1496 C CA . LEU A 1 184 ? 16.967 5.588 -31.058 1.00 98.00 184 LEU A CA 1
ATOM 1497 C C . LEU A 1 184 ? 16.969 4.605 -32.234 1.00 98.00 184 LEU A C 1
ATOM 1499 O O . LEU A 1 184 ? 17.828 4.697 -33.108 1.00 98.00 184 LEU A O 1
ATOM 1503 N N . LYS A 1 185 ? 15.976 3.711 -32.304 1.00 98.12 185 LYS A N 1
ATOM 1504 C CA . LYS A 1 185 ? 15.801 2.783 -33.433 1.00 98.12 185 LYS A CA 1
ATOM 1505 C C . LYS A 1 185 ? 15.659 3.529 -34.760 1.00 98.12 185 LYS A C 1
ATOM 1507 O O . LYS A 1 185 ? 16.323 3.163 -35.724 1.00 98.12 185 LYS A O 1
ATOM 1512 N N . ALA A 1 186 ? 14.858 4.596 -34.800 1.00 97.56 186 ALA A N 1
ATOM 1513 C CA . ALA A 1 186 ? 14.702 5.421 -35.998 1.00 97.56 186 ALA A CA 1
ATOM 1514 C C . ALA A 1 186 ? 16.025 6.083 -36.432 1.00 97.56 186 ALA A C 1
ATOM 1516 O O . ALA A 1 186 ? 16.344 6.102 -37.619 1.00 97.56 186 ALA A O 1
ATOM 1517 N N . HIS A 1 187 ? 16.823 6.571 -35.478 1.00 97.19 187 HIS A N 1
ATOM 1518 C CA . HIS A 1 187 ? 18.142 7.151 -35.749 1.00 97.19 187 HIS A CA 1
ATOM 1519 C C . HIS A 1 187 ? 19.163 6.113 -36.248 1.00 97.19 187 HIS A C 1
ATOM 1521 O O . HIS A 1 187 ? 19.974 6.417 -37.113 1.00 97.19 187 HIS A O 1
ATOM 1527 N N . TYR A 1 188 ? 19.122 4.868 -35.767 1.00 96.94 188 TYR A N 1
ATOM 1528 C CA . TYR A 1 188 ? 19.980 3.811 -36.319 1.00 96.94 188 TYR A CA 1
ATOM 1529 C C . TYR A 1 188 ? 19.540 3.353 -37.708 1.00 96.94 188 TYR A C 1
ATOM 1531 O O . TYR A 1 188 ? 20.387 3.152 -38.578 1.00 96.94 188 TYR A O 1
ATOM 1539 N N . ALA A 1 189 ? 18.232 3.259 -37.946 1.00 97.25 189 ALA A N 1
ATOM 1540 C CA . ALA A 1 189 ? 17.699 2.959 -39.270 1.00 97.25 189 ALA A CA 1
ATOM 1541 C C . ALA A 1 189 ? 18.111 4.020 -40.310 1.00 97.25 189 ALA A C 1
ATOM 1543 O O . ALA A 1 189 ? 18.348 3.684 -41.468 1.00 97.25 189 ALA A O 1
ATOM 1544 N N . SER A 1 190 ? 18.265 5.290 -39.909 1.00 96.50 190 SER A N 1
ATOM 1545 C CA . SER A 1 190 ? 18.724 6.343 -40.823 1.00 96.50 190 SER A CA 1
ATOM 1546 C C . SER A 1 190 ? 20.223 6.280 -41.154 1.00 96.50 190 SER A C 1
ATOM 1548 O O . SER A 1 190 ? 20.613 6.762 -42.218 1.00 96.50 190 SER A O 1
ATOM 1550 N N . TYR A 1 191 ? 21.068 5.651 -40.326 1.00 96.81 191 TYR A N 1
ATOM 1551 C CA . TYR A 1 191 ? 22.484 5.430 -40.666 1.00 96.81 191 TYR A CA 1
ATOM 1552 C C . TYR A 1 191 ? 22.694 4.341 -41.712 1.00 96.81 191 TYR A C 1
ATOM 1554 O O . TYR A 1 191 ? 23.664 4.402 -42.469 1.00 96.81 191 TYR A O 1
ATOM 1562 N N . GLU A 1 192 ? 21.804 3.354 -41.778 1.00 96.38 192 GLU A N 1
ATOM 1563 C CA . GLU A 1 192 ? 21.921 2.237 -42.712 1.00 96.38 192 GLU A CA 1
ATOM 1564 C C . GLU A 1 192 ? 22.130 2.673 -44.181 1.00 96.38 192 GLU A C 1
ATOM 1566 O O . GLU A 1 192 ? 23.100 2.213 -44.794 1.00 96.38 192 GLU A O 1
ATOM 1571 N N . PRO A 1 193 ? 21.327 3.586 -44.769 1.00 97.31 193 PRO A N 1
ATOM 1572 C CA . PRO A 1 193 ? 21.570 4.060 -46.132 1.00 97.31 193 PRO A CA 1
ATOM 1573 C C . PRO A 1 193 ? 22.892 4.827 -46.275 1.00 97.31 193 PRO A C 1
ATOM 1575 O O . PRO A 1 193 ? 23.560 4.696 -47.300 1.00 97.31 193 PRO A O 1
ATOM 1578 N N . VAL A 1 194 ? 23.308 5.588 -45.258 1.00 96.94 194 VAL A N 1
ATOM 1579 C CA . VAL A 1 194 ? 24.572 6.347 -45.286 1.00 96.94 194 VAL A CA 1
ATOM 1580 C C . VAL A 1 194 ? 25.772 5.398 -45.329 1.00 96.94 194 VAL A C 1
ATOM 1582 O O . VAL A 1 194 ? 26.698 5.600 -46.117 1.00 96.94 194 VAL A O 1
ATOM 1585 N N . LEU A 1 195 ? 25.743 4.324 -44.536 1.00 96.88 195 LEU A N 1
ATOM 1586 C CA . LEU A 1 195 ? 26.785 3.295 -44.535 1.00 96.88 195 LEU A CA 1
ATOM 1587 C C . LEU A 1 195 ? 26.826 2.515 -45.856 1.00 96.88 195 LEU A C 1
ATOM 1589 O O . LEU A 1 195 ? 27.918 2.251 -46.374 1.00 96.88 195 LEU A O 1
ATOM 1593 N N . LYS A 1 196 ? 25.660 2.193 -46.435 1.00 97.56 196 LYS A N 1
ATOM 1594 C CA . LYS A 1 196 ? 25.566 1.569 -47.768 1.00 97.56 196 LYS A CA 1
ATOM 1595 C C . LYS A 1 196 ? 26.211 2.456 -48.834 1.00 97.56 196 LYS A C 1
ATOM 1597 O O . LYS A 1 196 ? 27.132 2.010 -49.517 1.00 97.56 196 LYS A O 1
ATOM 1602 N N . GLN A 1 197 ? 25.839 3.736 -48.886 1.00 97.75 197 GLN A N 1
ATOM 1603 C CA . GLN A 1 197 ? 26.427 4.699 -49.824 1.00 97.75 197 GLN A CA 1
ATOM 1604 C C . GLN A 1 197 ? 27.942 4.856 -49.639 1.00 97.75 197 GLN A C 1
ATOM 1606 O O . GLN A 1 197 ? 28.686 4.940 -50.618 1.00 97.75 197 GLN A O 1
ATOM 1611 N N . LEU A 1 198 ? 28.430 4.898 -48.396 1.00 97.88 198 LEU A N 1
ATOM 1612 C CA . LEU A 1 198 ? 29.864 5.003 -48.125 1.00 97.88 198 LEU A CA 1
ATOM 1613 C C . LEU A 1 198 ? 30.625 3.765 -48.621 1.00 97.88 198 LEU A C 1
ATOM 1615 O O . LEU A 1 198 ? 31.697 3.895 -49.214 1.00 97.88 198 LEU A O 1
ATOM 1619 N N . THR A 1 199 ? 30.047 2.579 -48.433 1.00 97.81 199 THR A N 1
ATOM 1620 C CA . THR A 1 199 ? 30.609 1.308 -48.910 1.00 97.81 199 THR A CA 1
ATOM 1621 C C . THR A 1 199 ? 30.660 1.263 -50.437 1.00 97.81 199 THR A C 1
ATOM 1623 O O . THR A 1 199 ? 31.694 0.917 -51.012 1.00 97.81 199 THR A O 1
ATOM 1626 N N . GLU A 1 200 ? 29.585 1.676 -51.111 1.00 98.19 200 GLU A N 1
ATOM 1627 C CA . GLU A 1 200 ? 29.528 1.773 -52.575 1.00 98.19 200 GLU A CA 1
ATOM 1628 C C . GLU A 1 200 ? 30.578 2.746 -53.126 1.00 98.19 200 GLU A C 1
ATOM 1630 O O . GLU A 1 200 ? 31.303 2.417 -54.074 1.00 98.19 200 GLU A O 1
ATOM 1635 N N . LYS A 1 201 ? 30.723 3.923 -52.499 1.00 98.12 201 LYS A N 1
ATOM 1636 C CA . LYS A 1 201 ? 31.763 4.901 -52.851 1.00 98.12 201 LYS A CA 1
ATOM 1637 C C . LYS A 1 201 ? 33.160 4.324 -52.660 1.00 98.12 201 LYS A C 1
ATOM 1639 O O . LYS A 1 201 ? 33.992 4.456 -53.554 1.00 98.12 201 LYS A O 1
ATOM 1644 N N . TYR A 1 202 ? 33.417 3.650 -51.540 1.00 98.31 202 TYR A N 1
ATOM 1645 C CA . TYR A 1 202 ? 34.703 3.006 -51.280 1.00 98.31 202 TYR A CA 1
ATOM 1646 C C . TYR A 1 202 ? 35.048 1.970 -52.356 1.00 98.31 202 TYR A C 1
ATOM 1648 O O . TYR A 1 202 ? 36.135 2.024 -52.934 1.00 98.31 202 TYR A O 1
ATOM 1656 N N . GLN A 1 203 ? 34.115 1.073 -52.686 1.00 98.12 203 GLN A N 1
ATOM 1657 C CA . GLN A 1 203 ? 34.328 0.068 -53.729 1.00 98.12 203 GLN A CA 1
ATOM 1658 C C . GLN A 1 203 ? 34.556 0.703 -55.107 1.00 98.12 203 GLN A C 1
ATOM 1660 O O . GLN A 1 203 ? 35.410 0.244 -55.864 1.00 98.12 203 GLN A O 1
ATOM 1665 N N . THR A 1 204 ? 33.819 1.764 -55.439 1.00 98.06 204 THR A N 1
ATOM 1666 C CA . THR A 1 204 ? 33.969 2.480 -56.715 1.00 98.06 204 THR A CA 1
ATOM 1667 C C . THR A 1 204 ? 35.343 3.132 -56.826 1.00 98.06 204 THR A C 1
ATOM 1669 O O . THR A 1 204 ? 36.052 2.899 -57.804 1.00 98.06 204 THR A O 1
ATOM 1672 N N . THR A 1 205 ? 35.765 3.861 -55.792 1.00 98.12 205 THR A N 1
ATOM 1673 C CA . THR A 1 205 ? 37.101 4.467 -55.723 1.00 98.12 205 THR A CA 1
ATOM 1674 C C . THR A 1 205 ? 38.200 3.408 -55.785 1.00 98.12 205 THR A C 1
ATOM 1676 O O . THR A 1 205 ? 39.214 3.609 -56.451 1.00 98.12 205 THR A O 1
ATOM 1679 N N . LEU A 1 206 ? 38.007 2.253 -55.140 1.00 98.00 206 LEU A N 1
ATOM 1680 C CA . LEU A 1 206 ? 38.967 1.151 -55.187 1.00 98.00 206 LEU A CA 1
ATOM 1681 C C . LEU A 1 206 ? 39.118 0.584 -56.609 1.00 98.00 206 LEU A C 1
ATOM 1683 O O . LEU A 1 206 ? 40.245 0.394 -57.070 1.00 98.00 206 LEU A O 1
ATOM 1687 N N . ARG A 1 207 ? 38.004 0.372 -57.325 1.00 97.94 207 ARG A N 1
ATOM 1688 C CA . ARG A 1 207 ? 38.016 -0.062 -58.735 1.00 97.94 207 ARG A CA 1
ATOM 1689 C C . ARG A 1 207 ? 38.697 0.972 -59.634 1.00 97.94 207 ARG A C 1
ATOM 1691 O O . ARG A 1 207 ? 39.560 0.606 -60.425 1.00 97.94 207 ARG A O 1
ATOM 1698 N N . GLN A 1 208 ? 38.372 2.255 -59.473 1.00 97.50 208 GLN A N 1
ATOM 1699 C CA . GLN A 1 208 ? 39.002 3.346 -60.228 1.00 97.50 208 GLN A CA 1
ATOM 1700 C C . GLN A 1 208 ? 40.509 3.428 -59.966 1.00 97.50 208 GLN A C 1
ATOM 1702 O O . GLN A 1 208 ? 41.288 3.477 -60.913 1.00 97.50 208 GLN A O 1
ATOM 1707 N N . LYS A 1 209 ? 40.942 3.350 -58.699 1.00 97.75 209 LYS A N 1
ATOM 1708 C CA . LYS A 1 209 ? 42.367 3.320 -58.332 1.00 97.75 209 LYS A CA 1
ATOM 1709 C C . LYS A 1 209 ? 43.102 2.185 -59.047 1.00 97.75 209 LYS A C 1
ATOM 1711 O O . LYS A 1 209 ? 44.218 2.392 -59.519 1.00 97.75 209 LYS A O 1
ATOM 1716 N N . MET A 1 210 ? 42.500 0.996 -59.102 1.00 97.50 210 MET A N 1
ATOM 1717 C CA . MET A 1 210 ? 43.081 -0.158 -59.787 1.00 97.50 210 MET A CA 1
ATOM 1718 C C . MET A 1 210 ? 43.225 0.100 -61.294 1.00 97.50 210 MET A C 1
ATOM 1720 O O . MET A 1 210 ? 44.309 -0.115 -61.829 1.00 97.50 210 MET A O 1
ATOM 1724 N N . LEU A 1 211 ? 42.190 0.638 -61.951 1.00 97.38 211 LEU A N 1
ATOM 1725 C CA . LEU A 1 211 ? 42.234 1.010 -63.373 1.00 97.38 211 LEU A CA 1
ATOM 1726 C C . LEU A 1 211 ? 43.322 2.052 -63.662 1.00 97.38 211 LEU A C 1
ATOM 1728 O O . LEU A 1 211 ? 44.190 1.813 -64.498 1.00 97.38 211 LEU A O 1
ATOM 1732 N N . THR A 1 212 ? 43.357 3.151 -62.904 1.00 96.81 212 THR A N 1
ATOM 1733 C CA . THR A 1 212 ? 44.393 4.186 -63.048 1.00 96.81 212 THR A CA 1
ATOM 1734 C C . THR A 1 212 ? 45.791 3.639 -62.762 1.00 96.81 212 THR A C 1
ATOM 1736 O O . THR A 1 212 ? 46.773 4.118 -63.326 1.00 96.81 212 THR A O 1
ATOM 1739 N N . SER A 1 213 ? 45.922 2.640 -61.879 1.00 97.25 213 SER A N 1
ATOM 1740 C CA . SER A 1 213 ? 47.213 1.994 -61.657 1.00 97.25 213 SER A CA 1
ATOM 1741 C C . SER A 1 213 ? 47.682 1.205 -62.867 1.00 97.25 213 SER A C 1
ATOM 1743 O O . SER A 1 213 ? 48.823 1.383 -63.275 1.00 97.25 213 SER A O 1
ATOM 1745 N N . LEU A 1 214 ? 46.797 0.419 -63.480 1.00 97.06 214 LEU A N 1
ATOM 1746 C CA . LEU A 1 214 ? 47.115 -0.330 -64.696 1.00 97.06 214 LEU A CA 1
ATOM 1747 C C . LEU A 1 214 ? 47.451 0.597 -65.874 1.00 97.06 214 LEU A C 1
ATOM 1749 O O . LEU A 1 214 ? 48.382 0.323 -66.628 1.00 97.06 214 LEU A O 1
ATOM 1753 N N . GLU A 1 215 ? 46.732 1.712 -66.025 1.00 96.06 215 GLU A N 1
ATOM 1754 C CA . GLU A 1 215 ? 47.033 2.732 -67.039 1.00 96.06 215 GLU A CA 1
ATOM 1755 C C . GLU A 1 215 ? 48.413 3.363 -66.822 1.00 96.06 215 GLU A C 1
ATOM 1757 O O . GLU A 1 215 ? 49.184 3.512 -67.773 1.00 96.06 215 GLU A O 1
ATOM 1762 N N . ARG A 1 216 ? 48.756 3.677 -65.565 1.00 97.06 216 ARG A N 1
ATOM 1763 C CA . ARG A 1 216 ? 50.084 4.184 -65.202 1.00 97.06 216 ARG A CA 1
ATOM 1764 C C . ARG A 1 216 ? 51.173 3.160 -65.501 1.00 97.06 216 ARG A C 1
ATOM 1766 O O . ARG A 1 216 ? 52.176 3.532 -66.097 1.00 97.06 216 ARG A O 1
ATOM 1773 N N . ASP A 1 217 ? 50.975 1.896 -65.135 1.00 96.75 217 ASP A N 1
ATOM 1774 C CA . ASP A 1 217 ? 51.951 0.827 -65.369 1.00 96.75 217 ASP A CA 1
ATOM 1775 C C . ASP A 1 217 ? 52.169 0.599 -66.874 1.00 96.75 217 ASP A C 1
ATOM 1777 O O . ASP A 1 217 ? 53.307 0.447 -67.322 1.00 96.75 217 ASP A O 1
ATOM 1781 N N . ARG A 1 218 ? 51.102 0.680 -67.685 1.00 96.56 218 ARG A N 1
ATOM 1782 C CA . ARG A 1 218 ? 51.202 0.661 -69.154 1.00 96.56 218 ARG A CA 1
ATOM 1783 C C . ARG A 1 218 ? 52.012 1.850 -69.682 1.00 96.56 218 ARG A C 1
ATOM 1785 O O . ARG A 1 218 ? 52.879 1.646 -70.529 1.00 96.56 218 ARG A O 1
ATOM 1792 N N . ALA A 1 219 ? 51.750 3.067 -69.203 1.00 95.44 219 ALA A N 1
ATOM 1793 C CA . ALA A 1 219 ? 52.481 4.265 -69.625 1.00 95.44 219 ALA A CA 1
ATOM 1794 C C . ALA A 1 219 ? 53.965 4.209 -69.221 1.00 95.44 219 ALA A C 1
ATOM 1796 O O . ALA A 1 219 ? 54.835 4.501 -70.038 1.00 95.44 219 ALA A O 1
ATOM 1797 N N . VAL A 1 220 ? 54.267 3.770 -67.995 1.00 96.25 220 VAL A N 1
ATOM 1798 C CA . VAL A 1 220 ? 55.645 3.548 -67.530 1.00 96.25 220 VAL A CA 1
ATOM 1799 C C . VAL A 1 220 ? 56.331 2.492 -68.393 1.00 96.25 220 VAL A C 1
ATOM 1801 O O . VAL A 1 220 ? 57.435 2.739 -68.865 1.00 96.25 220 VAL A O 1
ATOM 1804 N N . GLY A 1 221 ? 55.667 1.370 -68.689 1.00 95.38 221 GLY A N 1
ATOM 1805 C CA . GLY A 1 221 ? 56.200 0.340 -69.584 1.00 95.38 221 GLY A CA 1
ATOM 1806 C C . GLY A 1 221 ? 56.524 0.867 -70.988 1.00 95.38 221 GLY A C 1
ATOM 1807 O O . GLY A 1 221 ? 57.577 0.541 -71.535 1.00 95.38 221 GLY A O 1
ATOM 1808 N N . GLN A 1 222 ? 55.672 1.731 -71.551 1.00 95.56 222 GLN A N 1
ATOM 1809 C CA . GLN A 1 222 ? 55.947 2.412 -72.824 1.00 95.56 222 GLN A CA 1
ATOM 1810 C C . GLN A 1 222 ? 57.156 3.352 -72.725 1.00 95.56 222 GLN A C 1
ATOM 1812 O O . GLN A 1 222 ? 58.032 3.295 -73.584 1.00 95.56 222 GLN A O 1
ATOM 1817 N N . VAL A 1 223 ? 57.238 4.182 -71.679 1.00 95.50 223 VAL A N 1
ATOM 1818 C CA . VAL A 1 223 ? 58.371 5.099 -71.454 1.00 95.50 223 VAL A CA 1
ATOM 1819 C C . VAL A 1 223 ? 59.677 4.328 -71.274 1.00 95.50 223 VAL A C 1
ATOM 1821 O O . VAL A 1 223 ? 60.670 4.671 -71.907 1.00 95.50 223 VAL A O 1
ATOM 1824 N N . THR A 1 224 ? 59.686 3.262 -70.471 1.00 94.56 224 THR A N 1
ATOM 1825 C CA . THR A 1 224 ? 60.863 2.402 -70.282 1.00 94.56 224 THR A CA 1
ATOM 1826 C C . THR A 1 224 ? 61.269 1.719 -71.587 1.00 94.56 224 THR A C 1
ATOM 1828 O O . THR A 1 224 ? 62.456 1.686 -71.907 1.00 94.56 224 THR A O 1
ATOM 1831 N N . GLY A 1 225 ? 60.304 1.228 -72.373 1.00 93.44 225 GLY A N 1
ATOM 1832 C CA . GLY A 1 225 ? 60.564 0.675 -73.704 1.00 93.44 225 GLY A CA 1
ATOM 1833 C C . GLY A 1 225 ? 61.208 1.697 -74.644 1.00 93.44 225 GLY A C 1
ATOM 1834 O O . GLY A 1 225 ? 62.249 1.416 -75.237 1.00 93.44 225 GLY A O 1
ATOM 1835 N N . LEU A 1 226 ? 60.650 2.910 -74.725 1.00 93.88 226 LEU A N 1
ATOM 1836 C CA . LEU A 1 226 ? 61.213 4.009 -75.517 1.00 93.88 226 LEU A CA 1
ATOM 1837 C C . LEU A 1 226 ? 62.614 4.411 -75.026 1.00 93.88 226 LEU A C 1
ATOM 1839 O O . LEU A 1 226 ? 63.527 4.567 -75.836 1.00 93.88 226 LEU A O 1
ATOM 1843 N N . GLN A 1 227 ? 62.826 4.512 -73.714 1.00 92.31 227 GLN A N 1
ATOM 1844 C CA . GLN A 1 227 ? 64.130 4.826 -73.129 1.00 92.31 227 GLN A CA 1
ATOM 1845 C C . GLN A 1 227 ? 65.182 3.757 -73.459 1.00 92.31 227 GLN A C 1
ATOM 1847 O O . GLN A 1 227 ? 66.307 4.105 -73.809 1.00 92.31 227 GLN A O 1
ATOM 1852 N N . ALA A 1 228 ? 64.820 2.470 -73.417 1.00 89.94 228 ALA A N 1
ATOM 1853 C CA . ALA A 1 228 ? 65.708 1.384 -73.826 1.00 89.94 228 ALA A CA 1
ATOM 1854 C C . ALA A 1 228 ? 66.051 1.460 -75.324 1.00 89.94 228 ALA A C 1
ATOM 1856 O O . ALA A 1 228 ? 67.207 1.268 -75.701 1.00 89.94 228 ALA A O 1
ATOM 1857 N N . THR A 1 229 ? 65.083 1.793 -76.190 1.00 89.25 229 THR A N 1
ATOM 1858 C CA . THR A 1 229 ? 65.376 2.016 -77.618 1.00 89.25 229 THR A CA 1
ATOM 1859 C C . THR A 1 229 ? 66.317 3.200 -77.843 1.00 89.25 229 THR A C 1
ATOM 1861 O O . THR A 1 229 ? 67.250 3.070 -78.631 1.00 89.25 229 THR A O 1
ATOM 1864 N N . LEU A 1 230 ? 66.143 4.312 -77.117 1.00 87.19 230 LEU A N 1
ATOM 1865 C CA . LEU A 1 230 ? 67.048 5.464 -77.185 1.00 87.19 230 LEU A CA 1
ATOM 1866 C C . LEU A 1 230 ? 68.462 5.100 -76.712 1.00 87.19 230 LEU A C 1
ATOM 1868 O O . LEU A 1 230 ? 69.417 5.364 -77.432 1.00 87.19 230 LEU A O 1
ATOM 1872 N N . GLN A 1 231 ? 68.605 4.407 -75.578 1.00 85.88 231 GLN A N 1
ATOM 1873 C CA . GLN A 1 231 ? 69.913 3.967 -75.073 1.00 85.88 231 GLN A CA 1
ATOM 1874 C C . GLN A 1 231 ? 70.627 2.990 -76.016 1.00 85.88 231 GLN A C 1
ATOM 1876 O O . GLN A 1 231 ? 71.844 3.071 -76.172 1.00 85.88 231 GLN A O 1
ATOM 1881 N N . ASN A 1 232 ? 69.902 2.081 -76.674 1.00 83.38 232 ASN A N 1
ATOM 1882 C CA . ASN A 1 232 ? 70.488 1.186 -77.677 1.00 83.38 232 ASN A CA 1
ATOM 1883 C C . ASN A 1 232 ? 70.981 1.956 -78.916 1.00 83.38 232 ASN A C 1
ATOM 1885 O O . ASN A 1 232 ? 72.033 1.628 -79.463 1.00 83.38 232 ASN A O 1
ATOM 1889 N N . LEU A 1 233 ? 70.259 3.002 -79.336 1.00 80.19 233 LEU A N 1
ATOM 1890 C CA . LEU A 1 233 ? 70.686 3.895 -80.420 1.00 80.19 233 LEU A CA 1
ATOM 1891 C C . LEU A 1 233 ? 71.889 4.767 -80.015 1.00 80.19 233 LEU A C 1
ATOM 1893 O O . LEU A 1 233 ? 72.783 4.996 -80.829 1.00 80.19 233 LEU A O 1
ATOM 1897 N N . GLU A 1 234 ? 71.949 5.211 -78.758 1.00 67.44 234 GLU A N 1
ATOM 1898 C CA . GLU A 1 234 ? 73.082 5.953 -78.187 1.00 67.44 234 GLU A CA 1
ATOM 1899 C C . GLU A 1 234 ? 74.324 5.066 -78.002 1.00 67.44 234 GLU A C 1
ATOM 1901 O O . GLU A 1 234 ? 75.436 5.497 -78.295 1.00 67.44 234 GLU A O 1
ATOM 1906 N N . SER A 1 235 ? 74.151 3.797 -77.622 1.00 60.12 235 SER A N 1
ATOM 1907 C CA . SER A 1 235 ? 75.246 2.826 -77.447 1.00 60.12 235 SER A CA 1
ATOM 1908 C C . SER A 1 235 ? 75.918 2.420 -78.770 1.00 60.12 235 SER A C 1
ATOM 1910 O O . SER A 1 235 ? 77.034 1.906 -78.761 1.00 60.12 235 SER A O 1
ATOM 1912 N N . GLY A 1 236 ? 75.285 2.699 -79.917 1.00 55.12 236 GLY A N 1
ATOM 1913 C CA . GLY A 1 236 ? 75.902 2.618 -81.247 1.00 55.12 236 GLY A CA 1
ATOM 1914 C C . GLY A 1 236 ? 76.799 3.815 -81.607 1.00 55.12 236 GLY A C 1
ATOM 1915 O O . GLY A 1 236 ? 77.490 3.776 -82.625 1.00 55.12 236 GLY A O 1
ATOM 1916 N N . ARG A 1 237 ? 76.823 4.877 -80.789 1.00 52.66 237 ARG A N 1
ATOM 1917 C CA . ARG A 1 237 ? 77.723 6.034 -80.921 1.00 52.66 237 ARG A CA 1
ATOM 1918 C C . ARG A 1 237 ? 78.645 6.116 -79.706 1.00 52.66 237 ARG A C 1
ATOM 1920 O O . ARG A 1 237 ? 78.399 6.858 -78.763 1.00 52.66 237 ARG A O 1
ATOM 1927 N N . ALA A 1 238 ? 79.761 5.394 -79.751 1.00 43.19 238 ALA A N 1
ATOM 1928 C CA . ALA A 1 238 ? 80.849 5.613 -78.806 1.00 43.19 238 ALA A CA 1
ATOM 1929 C C . ALA A 1 238 ? 81.547 6.957 -79.091 1.00 43.19 238 ALA A C 1
ATOM 1931 O O . ALA A 1 238 ? 82.444 7.024 -79.928 1.00 43.19 238 ALA A O 1
ATOM 1932 N N . ILE A 1 239 ? 81.168 8.012 -78.364 1.00 46.31 239 ILE A N 1
ATOM 1933 C CA . ILE A 1 239 ? 82.053 9.139 -78.040 1.00 46.31 239 ILE A CA 1
ATOM 1934 C C . ILE A 1 239 ? 81.877 9.443 -76.547 1.00 46.31 239 ILE A C 1
ATOM 1936 O O . ILE A 1 239 ? 80.799 9.809 -76.088 1.00 46.31 239 ILE A O 1
ATOM 1940 N N . GLN A 1 240 ? 82.960 9.225 -75.797 1.00 48.34 240 GLN A N 1
ATOM 1941 C CA . GLN A 1 240 ? 83.130 9.588 -74.386 1.00 48.34 240 GLN A CA 1
ATOM 1942 C C . GLN A 1 240 ? 83.053 11.111 -74.196 1.00 48.34 240 GLN A C 1
ATOM 1944 O O . GLN A 1 240 ? 83.347 11.809 -75.160 1.00 48.34 240 GLN A O 1
ATOM 1949 N N . ILE A 1 241 ? 82.759 11.590 -72.968 1.00 41.97 241 ILE A N 1
ATOM 1950 C CA . ILE A 1 241 ? 83.176 12.865 -72.293 1.00 41.97 241 ILE A CA 1
ATOM 1951 C C . ILE A 1 241 ? 82.123 13.216 -71.195 1.00 41.97 241 ILE A C 1
ATOM 1953 O O . ILE A 1 241 ? 80.976 12.798 -71.321 1.00 41.97 241 ILE A O 1
ATOM 1957 N N . PRO A 1 242 ? 82.478 13.797 -70.023 1.00 46.72 242 PRO A N 1
ATOM 1958 C CA . PRO A 1 242 ? 82.641 13.037 -68.793 1.00 46.72 242 PRO A CA 1
ATOM 1959 C C . PRO A 1 242 ? 81.631 13.442 -67.702 1.00 46.72 242 PRO A C 1
ATOM 1961 O O . PRO A 1 242 ? 80.855 14.386 -67.802 1.00 46.72 242 PRO A O 1
ATOM 1964 N N . VAL A 1 243 ? 81.720 12.693 -66.611 1.00 48.44 243 VAL A N 1
ATOM 1965 C CA . VAL A 1 243 ? 81.074 12.867 -65.311 1.00 48.44 243 VAL A CA 1
ATOM 1966 C C . VAL A 1 243 ? 81.091 14.314 -64.788 1.00 48.44 243 VAL A C 1
ATOM 1968 O O . VAL A 1 243 ? 82.152 14.861 -64.501 1.00 48.44 243 VAL A O 1
ATOM 1971 N N . THR A 1 244 ? 79.912 14.844 -64.455 1.00 40.47 244 THR A N 1
ATOM 1972 C CA . THR A 1 244 ? 79.727 15.750 -63.311 1.00 40.47 244 THR A CA 1
ATOM 1973 C C . THR A 1 244 ? 78.732 15.120 -62.342 1.00 40.47 244 THR A C 1
ATOM 1975 O O . THR A 1 244 ? 77.517 15.138 -62.520 1.00 40.47 244 THR A O 1
ATOM 1978 N N . LYS A 1 245 ? 79.281 14.515 -61.284 1.00 49.66 245 LYS A N 1
ATOM 1979 C CA . LYS A 1 245 ? 78.527 14.126 -60.094 1.00 49.66 245 LYS A CA 1
ATOM 1980 C C . LYS A 1 245 ? 77.991 15.399 -59.435 1.00 49.66 245 LYS A C 1
ATOM 1982 O O . LYS A 1 245 ? 78.714 16.051 -58.689 1.00 49.66 245 LYS A O 1
ATOM 1987 N N . ALA A 1 246 ? 76.724 15.726 -59.662 1.00 35.12 246 ALA A N 1
ATOM 1988 C CA . ALA A 1 246 ? 75.960 16.495 -58.691 1.00 35.12 246 ALA A CA 1
ATOM 1989 C C . ALA A 1 246 ? 75.536 15.513 -57.592 1.00 35.12 246 ALA A C 1
ATOM 1991 O O . ALA A 1 246 ? 74.580 14.754 -57.745 1.00 35.12 246 ALA A O 1
ATOM 1992 N N . GLY A 1 247 ? 76.318 15.457 -56.514 1.00 39.94 247 GLY A N 1
ATOM 1993 C CA . GLY A 1 247 ? 75.939 14.745 -55.302 1.00 39.94 247 GLY A CA 1
ATOM 1994 C C . GLY A 1 247 ? 74.704 15.405 -54.701 1.00 39.94 247 GLY A C 1
ATOM 1995 O O . GLY A 1 247 ? 74.820 16.370 -53.956 1.00 39.94 247 GLY A O 1
ATOM 1996 N N . GLN A 1 248 ? 73.520 14.898 -55.036 1.00 37.47 248 GLN A N 1
ATOM 1997 C CA . GLN A 1 248 ? 72.309 15.213 -54.295 1.00 37.47 248 GLN A CA 1
ATOM 1998 C C . GLN A 1 248 ? 72.269 14.269 -53.096 1.00 37.47 248 GLN A C 1
ATOM 2000 O O . GLN A 1 248 ? 71.828 13.122 -53.167 1.00 37.47 248 GLN A O 1
ATOM 2005 N N . GLU A 1 249 ? 72.839 14.752 -52.000 1.00 37.03 249 GLU A N 1
ATOM 2006 C CA . GLU A 1 249 ? 72.789 14.122 -50.694 1.00 37.03 249 GLU A CA 1
ATOM 2007 C C . GLU A 1 249 ? 71.312 13.921 -50.315 1.00 37.03 249 GLU A C 1
ATOM 2009 O O . GLU A 1 249 ? 70.591 14.860 -49.974 1.00 37.03 249 GLU A O 1
ATOM 2014 N N . CYS A 1 250 ? 70.821 12.683 -50.413 1.00 37.12 250 CYS A N 1
ATOM 2015 C CA . CYS A 1 250 ? 69.578 12.291 -49.766 1.00 37.12 250 CYS A CA 1
ATOM 2016 C C . CYS A 1 250 ? 69.822 12.332 -48.257 1.00 37.12 250 CYS A C 1
ATOM 2018 O O . CYS A 1 250 ? 70.129 11.313 -47.635 1.00 37.12 250 CYS A O 1
ATOM 2020 N N . GLN A 1 251 ? 69.670 13.510 -47.651 1.00 42.94 251 GLN A N 1
ATOM 2021 C CA . GLN A 1 251 ? 69.398 13.582 -46.227 1.00 42.94 251 GLN A CA 1
ATOM 2022 C C . GLN A 1 251 ? 68.153 12.730 -45.981 1.00 42.94 251 GLN A C 1
ATOM 2024 O O . GLN A 1 251 ? 67.042 13.079 -46.386 1.00 42.94 251 GLN A O 1
ATOM 2029 N N . ARG A 1 252 ? 68.337 11.585 -45.318 1.00 44.88 252 ARG A N 1
ATOM 2030 C CA . ARG A 1 252 ? 67.255 10.901 -44.615 1.00 44.88 252 ARG A CA 1
ATOM 2031 C C . ARG A 1 252 ? 66.677 11.921 -43.635 1.00 44.88 252 ARG A C 1
ATOM 2033 O O . ARG A 1 252 ? 67.188 12.065 -42.528 1.00 44.88 252 ARG A O 1
ATOM 2040 N N . LYS A 1 253 ? 65.631 12.642 -44.050 1.00 46.94 253 LYS A N 1
ATOM 2041 C CA . LYS A 1 253 ? 64.795 13.455 -43.168 1.00 46.94 253 LYS A CA 1
ATOM 2042 C C . LYS A 1 253 ? 64.138 12.510 -42.163 1.00 46.94 253 LYS A C 1
ATOM 2044 O O . LYS A 1 253 ? 63.043 12.003 -42.383 1.00 46.94 253 LYS A O 1
ATOM 2049 N N . LYS A 1 254 ? 64.834 12.235 -41.059 1.00 53.69 254 LYS A N 1
ATOM 2050 C CA . LYS A 1 254 ? 64.180 11.862 -39.809 1.00 53.69 254 LYS A CA 1
ATOM 2051 C C . LYS A 1 254 ? 63.375 13.086 -39.376 1.00 53.69 254 LYS A C 1
ATOM 2053 O O . LYS A 1 254 ? 63.958 14.134 -39.131 1.00 53.69 254 LYS A O 1
ATOM 2058 N N . GLY A 1 255 ? 62.055 12.938 -39.317 1.00 56.69 255 GLY A N 1
ATOM 2059 C CA . GLY A 1 255 ? 61.156 13.929 -38.727 1.00 56.69 255 GLY A CA 1
ATOM 2060 C C . GLY A 1 255 ? 60.589 14.948 -39.713 1.00 56.69 255 GLY A C 1
ATOM 2061 O O . GLY A 1 255 ? 60.921 16.123 -39.655 1.00 56.69 255 GLY A O 1
ATOM 2062 N N . LEU A 1 256 ? 59.676 14.518 -40.580 1.00 58.91 256 LEU A N 1
ATOM 2063 C CA . LEU A 1 256 ? 58.584 15.390 -41.014 1.00 58.91 256 LEU A CA 1
ATOM 2064 C C . LEU A 1 256 ? 57.292 14.679 -40.650 1.00 58.91 256 LEU A C 1
ATOM 2066 O O . LEU A 1 256 ? 56.700 13.959 -41.448 1.00 58.91 256 LEU A O 1
ATOM 2070 N N . GLU A 1 257 ? 56.923 14.822 -39.386 1.00 63.75 257 GLU A N 1
ATOM 2071 C CA . GLU A 1 257 ? 55.610 14.426 -38.919 1.00 63.75 257 GLU A CA 1
ATOM 2072 C C . GLU A 1 257 ? 54.603 15.397 -39.542 1.00 63.75 257 GLU A C 1
ATOM 2074 O O . GLU A 1 257 ? 54.679 16.611 -39.339 1.00 63.75 257 GLU A O 1
ATOM 2079 N N . GLY A 1 258 ? 53.715 14.881 -40.396 1.00 74.44 258 GLY A N 1
ATOM 2080 C CA . GLY A 1 258 ? 52.692 15.712 -41.026 1.00 74.44 258 GLY A CA 1
ATOM 2081 C C . GLY A 1 258 ? 51.759 16.318 -39.968 1.00 74.44 258 GLY A C 1
ATOM 2082 O O . GLY A 1 258 ? 51.600 15.728 -38.897 1.00 74.44 258 GLY A O 1
ATOM 2083 N N . PRO A 1 259 ? 51.081 17.447 -40.249 1.00 72.19 259 PRO A N 1
ATOM 2084 C CA . PRO A 1 259 ? 50.184 18.095 -39.284 1.00 72.19 259 PRO A CA 1
ATOM 2085 C C . PRO A 1 259 ? 49.128 17.132 -38.710 1.00 72.19 259 PRO A C 1
ATOM 2087 O O . PRO A 1 259 ? 48.784 17.205 -37.534 1.00 72.19 259 PRO A O 1
ATOM 2090 N N . THR A 1 260 ? 48.687 16.152 -39.502 1.00 74.69 260 THR A N 1
ATOM 2091 C CA . THR A 1 260 ? 47.764 15.092 -39.073 1.00 74.69 260 THR A CA 1
ATOM 2092 C C . THR A 1 260 ? 48.410 14.041 -38.158 1.00 74.69 260 THR A C 1
ATOM 2094 O O . THR A 1 260 ? 47.757 13.553 -37.239 1.00 74.69 260 THR A O 1
ATOM 2097 N N . GLN A 1 261 ? 49.681 13.684 -38.376 1.00 77.50 261 GLN A N 1
ATOM 2098 C CA . GLN A 1 261 ? 50.400 12.740 -37.506 1.00 77.50 261 GLN A CA 1
ATOM 2099 C C . GLN A 1 261 ? 50.731 13.373 -36.153 1.00 77.50 261 GLN A C 1
ATOM 2101 O O . GLN A 1 261 ? 50.528 12.727 -35.126 1.00 77.50 261 GLN A O 1
ATOM 2106 N N . LYS A 1 262 ? 51.110 14.657 -36.148 1.00 81.00 262 LYS A N 1
ATOM 2107 C CA . LYS A 1 262 ? 51.367 15.423 -34.925 1.00 81.00 262 LYS A CA 1
ATOM 2108 C C . LYS A 1 262 ? 50.108 15.530 -34.054 1.00 81.00 262 LYS A C 1
ATOM 2110 O O . LYS A 1 262 ? 50.153 15.224 -32.868 1.00 81.00 262 LYS A O 1
ATOM 2115 N N . ALA A 1 263 ? 48.958 15.834 -34.663 1.00 79.88 263 ALA A N 1
ATOM 2116 C CA . ALA A 1 263 ? 47.674 15.883 -33.959 1.00 79.88 263 ALA A CA 1
ATOM 2117 C C . ALA A 1 263 ? 47.265 14.521 -33.356 1.00 79.88 263 ALA A C 1
ATOM 2119 O O . ALA A 1 263 ? 46.728 14.453 -32.251 1.00 79.88 263 ALA A O 1
ATOM 2120 N N . LEU A 1 264 ? 47.548 13.416 -34.055 1.00 80.31 264 LEU A N 1
ATOM 2121 C CA . LEU A 1 264 ? 47.315 12.059 -33.545 1.00 80.31 264 LEU A CA 1
ATOM 2122 C C . LEU A 1 264 ? 48.233 11.707 -32.367 1.00 80.31 264 LEU A C 1
ATOM 2124 O O . LEU A 1 264 ? 47.804 11.007 -31.446 1.00 80.31 264 LEU A O 1
ATOM 2128 N N . GLN A 1 265 ? 49.483 12.170 -32.391 1.00 79.50 265 GLN A N 1
ATOM 2129 C CA . GLN A 1 265 ? 50.436 11.952 -31.307 1.00 79.50 265 GLN A CA 1
ATOM 2130 C C . GLN A 1 265 ? 50.061 12.766 -30.059 1.00 79.50 265 GLN A C 1
ATOM 2132 O O . GLN A 1 265 ? 50.037 12.208 -28.961 1.00 79.50 265 GLN A O 1
ATOM 2137 N N . GLU A 1 266 ? 49.688 14.035 -30.229 1.00 83.38 266 GLU A N 1
ATOM 2138 C CA . GLU A 1 266 ? 49.214 14.911 -29.149 1.00 83.38 266 GLU A CA 1
ATOM 2139 C C . GLU A 1 266 ? 47.926 14.363 -28.508 1.00 83.38 266 GLU A C 1
ATOM 2141 O O . GLU A 1 266 ? 47.851 14.232 -27.286 1.00 83.38 266 GLU A O 1
ATOM 2146 N N . ALA A 1 267 ? 46.957 13.898 -29.308 1.00 81.31 267 ALA A N 1
ATOM 2147 C CA . ALA A 1 267 ? 45.734 13.272 -28.792 1.00 81.31 267 ALA A CA 1
ATOM 2148 C C . ALA A 1 267 ? 46.001 11.966 -28.016 1.00 81.31 267 ALA A C 1
ATOM 2150 O O . ALA A 1 267 ? 45.295 11.648 -27.055 1.00 81.31 267 ALA A O 1
ATOM 2151 N N . ARG A 1 268 ? 47.025 11.195 -28.411 1.00 80.50 268 ARG A N 1
ATOM 2152 C CA . ARG A 1 268 ? 47.451 9.995 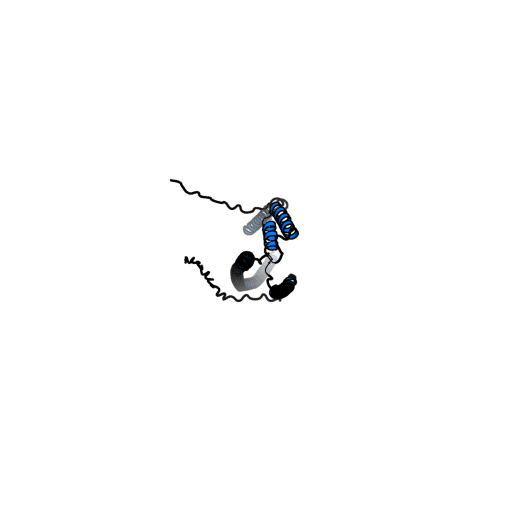-27.670 1.00 80.50 268 ARG A CA 1
ATOM 2153 C C . ARG A 1 268 ? 48.109 10.350 -26.339 1.00 80.50 268 ARG A C 1
ATOM 2155 O O . ARG A 1 268 ? 47.842 9.667 -25.357 1.00 80.50 268 ARG A O 1
ATOM 2162 N N . GLN A 1 269 ? 48.925 11.401 -26.289 1.00 78.88 269 GLN A N 1
ATOM 2163 C CA . GLN A 1 269 ? 49.550 11.859 -25.044 1.00 78.88 269 GLN A CA 1
ATOM 2164 C C . GLN A 1 269 ? 48.514 12.434 -24.070 1.00 78.88 269 GLN A C 1
ATOM 2166 O O . GLN A 1 269 ? 48.566 12.116 -22.884 1.00 78.88 269 GLN A O 1
ATOM 2171 N N . GLN A 1 270 ? 47.517 13.168 -24.575 1.00 74.44 270 GLN A N 1
ATOM 2172 C CA . GLN A 1 270 ? 46.422 13.693 -23.758 1.00 74.44 270 GLN A CA 1
ATOM 2173 C C . GLN A 1 270 ? 45.601 12.565 -23.113 1.00 74.44 270 GLN A C 1
ATOM 2175 O O . GLN A 1 270 ? 45.403 12.570 -21.903 1.00 74.44 270 GLN A O 1
ATOM 2180 N N . LYS A 1 271 ? 45.246 11.518 -23.876 1.00 73.75 271 LYS A N 1
ATOM 2181 C CA . LYS A 1 271 ? 44.560 10.331 -23.325 1.00 73.75 271 LYS A CA 1
ATOM 2182 C C . LYS A 1 271 ? 45.366 9.603 -22.249 1.00 73.75 271 LYS A C 1
ATOM 2184 O O . LYS A 1 271 ? 44.780 9.047 -21.326 1.00 73.75 271 LYS A O 1
ATOM 2189 N N . VAL A 1 272 ? 46.693 9.571 -22.371 1.00 73.00 272 VAL A N 1
ATOM 2190 C CA . VAL A 1 272 ? 47.567 8.939 -21.370 1.00 73.00 272 VAL A CA 1
ATOM 2191 C C . VAL A 1 272 ? 47.647 9.784 -20.096 1.00 73.00 272 VAL A C 1
ATOM 2193 O O . VAL A 1 272 ? 47.706 9.214 -19.010 1.00 73.00 272 VAL A O 1
ATOM 2196 N N . LEU A 1 273 ? 47.606 11.115 -20.201 1.00 67.62 273 LEU A N 1
ATOM 2197 C CA . LEU A 1 273 ? 47.556 12.016 -19.045 1.00 67.62 273 LEU A CA 1
ATOM 2198 C C . LEU A 1 273 ? 46.191 11.974 -18.343 1.00 67.62 273 LEU A C 1
ATOM 2200 O O . LEU A 1 273 ? 46.157 11.876 -17.117 1.00 67.62 273 LEU A O 1
ATOM 2204 N N . ASP A 1 274 ? 45.094 11.933 -19.102 1.00 65.94 274 ASP A N 1
ATOM 2205 C CA . ASP A 1 274 ? 43.728 11.821 -18.570 1.00 65.94 274 ASP A CA 1
ATOM 2206 C C . ASP A 1 274 ? 43.480 10.454 -17.899 1.00 65.94 274 ASP A C 1
ATOM 2208 O O . ASP A 1 274 ? 42.813 10.357 -16.871 1.00 65.94 274 ASP A O 1
ATOM 2212 N N . ALA A 1 275 ? 44.086 9.381 -18.418 1.00 62.66 275 ALA A N 1
ATOM 2213 C CA . ALA A 1 275 ? 44.061 8.069 -17.767 1.00 62.66 275 ALA A CA 1
ATOM 2214 C C . ALA A 1 275 ? 44.885 8.035 -16.465 1.00 62.66 275 ALA A C 1
ATOM 2216 O O . ALA A 1 275 ? 44.577 7.261 -15.561 1.00 62.66 275 ALA A O 1
ATOM 2217 N N . LYS A 1 276 ? 45.921 8.879 -16.346 1.00 58.97 276 LYS A N 1
ATOM 2218 C CA . LYS A 1 276 ? 46.783 8.960 -15.156 1.00 58.97 276 LYS A CA 1
ATOM 2219 C C . LYS A 1 276 ? 46.187 9.845 -14.055 1.00 58.97 276 LYS A C 1
ATOM 2221 O O . LYS A 1 276 ? 46.465 9.601 -12.886 1.00 58.97 276 LYS A O 1
ATOM 2226 N N . SER A 1 277 ? 45.353 10.826 -14.410 1.00 55.19 277 SER A N 1
ATOM 2227 C CA . SER A 1 277 ? 44.579 11.646 -13.464 1.00 55.19 277 SER A CA 1
ATOM 2228 C C . SER A 1 277 ? 43.269 10.983 -13.009 1.00 55.19 277 SER A C 1
ATOM 2230 O O . SER A 1 277 ? 42.741 11.347 -11.963 1.00 55.19 277 SER A O 1
ATOM 2232 N N . SER A 1 278 ? 42.777 9.973 -13.739 1.00 51.88 278 SER A N 1
ATOM 2233 C CA . SER A 1 278 ? 41.561 9.201 -13.420 1.00 51.88 278 SER A CA 1
ATOM 2234 C C . SER A 1 278 ? 41.813 7.915 -12.604 1.00 51.88 278 SER A C 1
ATOM 2236 O O . SER A 1 278 ? 40.922 7.069 -12.497 1.00 51.88 278 SER A O 1
ATOM 2238 N N . SER A 1 279 ? 43.003 7.738 -12.022 1.00 45.50 279 SER A N 1
ATOM 2239 C CA . SER A 1 279 ? 43.296 6.622 -11.111 1.00 45.50 279 SER A CA 1
ATOM 2240 C C . SER A 1 279 ? 42.617 6.852 -9.754 1.00 45.50 279 SER A C 1
ATOM 2242 O O . SER A 1 279 ? 43.213 7.416 -8.840 1.00 45.50 279 SER A O 1
ATOM 2244 N N . TYR A 1 280 ? 41.357 6.434 -9.645 1.00 47.00 280 TYR A N 1
ATOM 2245 C CA . TYR A 1 280 ? 40.585 6.401 -8.403 1.00 47.00 280 TYR A CA 1
ATOM 2246 C C . TYR A 1 280 ? 41.056 5.224 -7.528 1.00 47.00 280 TYR A C 1
ATOM 2248 O O . TYR A 1 280 ? 41.101 4.087 -7.995 1.00 47.00 280 TYR A O 1
ATOM 2256 N N . ASP A 1 281 ? 41.426 5.507 -6.278 1.00 45.97 281 ASP A N 1
ATOM 2257 C CA . ASP A 1 281 ? 42.004 4.563 -5.310 1.00 45.97 281 ASP A CA 1
ATOM 2258 C C . ASP A 1 281 ? 40.896 4.070 -4.346 1.00 45.97 281 ASP A C 1
ATOM 2260 O O . ASP A 1 281 ? 40.339 4.886 -3.605 1.00 45.97 281 ASP A O 1
ATOM 2264 N N . PRO A 1 282 ? 40.488 2.783 -4.342 1.00 50.62 282 PRO A N 1
ATOM 2265 C CA . PRO A 1 282 ? 39.236 2.349 -3.715 1.00 50.62 282 PRO A CA 1
ATOM 2266 C C . PRO A 1 282 ? 39.398 1.897 -2.250 1.00 50.62 282 PRO A C 1
ATOM 2268 O O . PRO A 1 282 ? 38.794 0.905 -1.846 1.00 50.62 282 PRO A O 1
ATOM 2271 N N . VAL A 1 283 ? 40.213 2.582 -1.433 1.00 47.59 283 VAL A N 1
ATOM 2272 C CA . VAL A 1 283 ? 40.453 2.178 -0.022 1.00 47.59 283 VAL A CA 1
ATOM 2273 C C . VAL A 1 283 ? 40.454 3.355 0.966 1.00 47.59 283 VAL A C 1
ATOM 2275 O O . VAL A 1 283 ? 41.181 3.353 1.954 1.00 47.59 283 VAL A O 1
ATOM 2278 N N . LYS A 1 284 ? 39.618 4.377 0.750 1.00 47.97 284 LYS A N 1
ATOM 2279 C CA . LYS A 1 284 ? 39.307 5.382 1.784 1.00 47.97 284 LYS A CA 1
ATOM 2280 C C . LYS A 1 284 ? 37.894 5.935 1.622 1.00 47.97 284 LYS A C 1
ATOM 2282 O O . LYS A 1 284 ? 37.757 7.056 1.175 1.00 47.97 284 LYS A O 1
ATOM 2287 N N . ASP A 1 285 ? 36.874 5.147 1.959 1.00 41.00 285 ASP A N 1
ATOM 2288 C CA . ASP A 1 285 ? 35.556 5.653 2.397 1.00 41.00 285 ASP A CA 1
ATOM 2289 C C . ASP A 1 285 ? 34.698 4.499 2.944 1.00 41.00 285 ASP A C 1
ATOM 2291 O O . ASP A 1 285 ? 33.595 4.206 2.492 1.00 41.00 285 ASP A O 1
ATOM 2295 N N . ALA A 1 286 ? 35.231 3.811 3.952 1.00 47.50 286 ALA A N 1
ATOM 2296 C CA . ALA A 1 286 ? 34.491 2.835 4.744 1.00 47.50 286 ALA A CA 1
ATOM 2297 C C . ALA A 1 286 ? 34.379 3.312 6.196 1.00 47.50 286 ALA A C 1
ATOM 2299 O O . ALA A 1 286 ? 34.677 2.561 7.107 1.00 47.50 286 ALA A O 1
ATOM 2300 N N . GLU A 1 287 ? 34.006 4.575 6.432 1.00 49.25 287 GLU A N 1
ATOM 2301 C CA . GLU A 1 287 ? 33.673 5.060 7.778 1.00 49.25 287 GLU A CA 1
ATOM 2302 C C . GLU A 1 287 ? 32.932 6.407 7.703 1.00 49.25 287 GLU A C 1
ATOM 2304 O O . GLU A 1 287 ? 33.543 7.470 7.781 1.00 49.25 287 GLU A O 1
ATOM 2309 N N . LYS A 1 288 ? 31.601 6.359 7.506 1.00 51.66 288 LYS A N 1
ATOM 2310 C CA . LYS A 1 288 ? 30.574 7.283 8.058 1.00 51.66 288 LYS A CA 1
ATOM 2311 C C . LYS A 1 288 ? 29.257 7.200 7.273 1.00 51.66 288 LYS A C 1
ATOM 2313 O O . LYS A 1 288 ? 28.882 8.109 6.541 1.00 51.66 288 LYS A O 1
ATOM 2318 N N . THR A 1 289 ? 28.465 6.170 7.547 1.00 35.97 289 THR A N 1
ATOM 2319 C CA . THR A 1 289 ? 27.003 6.227 7.364 1.00 35.97 289 THR A CA 1
ATOM 2320 C C . THR A 1 289 ? 26.328 6.014 8.713 1.00 35.97 289 THR A C 1
ATOM 2322 O O . THR A 1 289 ? 25.709 4.991 8.992 1.00 35.97 289 THR A O 1
ATOM 2325 N N . GLY A 1 290 ? 26.495 7.006 9.591 1.00 36.66 290 GLY A N 1
ATOM 2326 C CA . GLY A 1 290 ? 25.675 7.172 10.784 1.00 36.66 290 GLY A CA 1
ATOM 2327 C C . GLY A 1 290 ? 24.319 7.765 10.400 1.00 36.66 290 GLY A C 1
ATOM 2328 O O . GLY A 1 290 ? 24.248 8.840 9.808 1.00 36.66 290 GLY A O 1
ATOM 2329 N N . LYS A 1 291 ? 23.260 7.028 10.736 1.00 50.56 291 LYS A N 1
ATOM 2330 C CA . LYS A 1 291 ? 21.830 7.354 10.625 1.00 50.56 291 LYS A CA 1
ATOM 2331 C C . LYS A 1 291 ? 21.536 8.852 10.828 1.00 50.56 291 LYS A C 1
ATOM 2333 O O . LYS A 1 291 ? 21.814 9.398 11.894 1.00 50.56 291 LYS A O 1
ATOM 2338 N N . ARG A 1 292 ? 20.895 9.499 9.847 1.00 37.56 292 ARG A N 1
ATOM 2339 C CA . ARG A 1 292 ? 20.357 10.864 9.976 1.00 37.56 292 ARG A CA 1
ATOM 2340 C C . ARG A 1 292 ? 18.842 10.839 9.764 1.00 37.56 292 ARG A C 1
ATOM 2342 O O . ARG A 1 292 ? 18.370 10.796 8.636 1.00 37.56 292 ARG A O 1
ATOM 2349 N N . TYR A 1 293 ? 18.095 10.855 10.865 1.00 41.25 293 TYR A N 1
ATOM 2350 C CA . TYR A 1 293 ? 16.665 11.173 10.869 1.00 41.25 293 TYR A CA 1
ATOM 2351 C C . TYR A 1 293 ? 16.463 12.680 10.612 1.00 41.25 293 TYR A C 1
ATOM 2353 O O . TYR A 1 293 ? 17.279 13.480 11.088 1.00 41.25 293 TYR A O 1
ATOM 2361 N N . PRO A 1 294 ? 15.393 13.109 9.919 1.00 51.03 294 PRO A N 1
ATOM 2362 C CA . PRO A 1 294 ? 15.071 14.525 9.792 1.00 51.03 294 PRO A CA 1
ATOM 2363 C C . PRO A 1 294 ? 14.443 15.062 11.091 1.00 51.03 294 PRO A C 1
ATOM 2365 O O . PRO A 1 294 ? 13.446 14.540 11.586 1.00 51.03 294 PRO A O 1
ATOM 2368 N N . LYS A 1 295 ? 15.034 16.129 11.646 1.00 44.88 295 LYS A N 1
ATOM 2369 C CA . LYS A 1 295 ? 14.446 16.935 12.727 1.00 44.88 295 LYS A CA 1
ATOM 2370 C C . LYS A 1 295 ? 13.326 17.805 12.150 1.00 44.88 295 LYS A C 1
ATOM 2372 O O . LYS A 1 295 ? 13.600 18.685 11.339 1.00 44.88 295 LYS A O 1
ATOM 2377 N N . PHE A 1 296 ? 12.093 17.593 12.604 1.00 37.62 296 PHE A N 1
ATOM 2378 C CA . PHE A 1 296 ? 11.004 18.558 12.458 1.00 37.62 296 PHE A CA 1
ATOM 2379 C C . PHE A 1 296 ? 11.299 19.785 13.334 1.00 37.62 296 PHE A C 1
ATOM 2381 O O . PHE A 1 296 ? 11.496 19.651 14.541 1.00 37.62 296 PHE A O 1
ATOM 2388 N N . MET A 1 297 ? 11.342 20.978 12.736 1.00 44.22 297 MET A N 1
ATOM 2389 C CA . MET A 1 297 ? 11.303 22.240 13.477 1.00 44.22 297 MET A CA 1
ATOM 2390 C C . MET A 1 297 ? 9.844 22.629 13.715 1.00 44.22 297 MET A C 1
ATOM 2392 O O . MET A 1 297 ? 9.104 22.913 12.776 1.00 44.22 297 MET A O 1
ATOM 2396 N N . ALA A 1 298 ? 9.451 22.627 14.986 1.00 42.09 298 ALA A N 1
ATOM 2397 C CA . ALA A 1 298 ? 8.230 23.243 15.474 1.00 42.09 298 ALA A CA 1
ATOM 2398 C C . ALA A 1 298 ? 8.451 24.758 15.599 1.00 42.09 298 ALA A C 1
ATOM 2400 O O . ALA A 1 298 ? 9.303 25.188 16.373 1.00 42.09 298 ALA A O 1
ATOM 2401 N N . ASN A 1 299 ? 7.668 25.557 14.874 1.00 42.69 299 ASN A N 1
ATOM 2402 C CA . ASN A 1 299 ? 7.513 26.980 15.160 1.00 42.69 299 ASN A CA 1
ATOM 2403 C C . ASN A 1 299 ? 6.195 27.172 15.916 1.00 42.69 299 ASN A C 1
ATOM 2405 O O . ASN A 1 299 ? 5.121 27.200 15.322 1.00 42.69 299 ASN A O 1
ATOM 2409 N N . PHE A 1 300 ? 6.298 27.290 17.239 1.00 40.41 300 PHE A N 1
ATOM 2410 C CA . PHE A 1 300 ? 5.259 27.877 18.078 1.00 40.41 300 PHE A CA 1
ATOM 2411 C C . PHE A 1 300 ? 5.323 29.401 17.925 1.00 40.41 300 PHE A C 1
ATOM 2413 O O . PHE A 1 300 ? 6.323 30.018 18.287 1.00 40.41 300 PHE A O 1
ATOM 2420 N N . SER A 1 301 ? 4.256 30.008 17.407 1.00 49.31 301 SER A N 1
ATOM 2421 C CA . SER A 1 301 ? 4.006 31.445 17.531 1.00 49.31 301 SER A CA 1
ATOM 2422 C C . SER A 1 301 ? 2.899 31.634 18.569 1.00 49.31 301 SER A C 1
ATOM 2424 O O . SER A 1 301 ? 1.778 31.165 18.385 1.00 49.31 301 SER A O 1
ATOM 2426 N N . LEU A 1 302 ? 3.257 32.244 19.700 1.00 53.69 302 LEU A N 1
ATOM 2427 C CA . LEU A 1 302 ? 2.336 32.704 20.741 1.00 53.69 302 LEU A CA 1
ATOM 2428 C C . LEU A 1 302 ? 1.739 34.073 20.346 1.00 53.69 302 LEU A C 1
ATOM 2430 O O . LEU A 1 302 ? 2.425 34.858 19.689 1.00 53.69 302 LEU A O 1
ATOM 2434 N N . PRO A 1 303 ? 0.495 34.383 20.757 1.00 54.62 303 PRO A N 1
ATOM 2435 C CA . PRO A 1 303 ? -0.215 35.601 20.366 1.00 54.62 303 PRO A CA 1
ATOM 2436 C C . PRO A 1 303 ? 0.215 36.831 21.190 1.00 54.62 303 PRO A C 1
ATOM 2438 O O . PRO A 1 303 ? 0.674 36.677 22.327 1.00 54.62 303 PRO A O 1
ATOM 2441 N N . PRO A 1 304 ? 0.021 38.062 20.678 1.00 60.75 304 PRO A N 1
ATOM 2442 C CA . PRO A 1 304 ? 0.284 39.271 21.447 1.00 60.75 304 PRO A CA 1
ATOM 2443 C C . PRO A 1 304 ? -0.856 39.569 22.433 1.00 60.75 304 PRO A C 1
ATOM 2445 O O . PRO A 1 304 ? -2.036 39.510 22.088 1.00 60.75 304 PRO A O 1
ATOM 2448 N N . LYS A 1 305 ? -0.481 39.917 23.669 1.00 54.03 305 LYS A N 1
ATOM 2449 C CA . LYS A 1 305 ? -1.343 40.568 24.663 1.00 54.03 305 LYS A CA 1
ATOM 2450 C C . LYS A 1 305 ? -1.139 42.083 24.593 1.00 54.03 305 LYS A C 1
ATOM 2452 O O . LYS A 1 305 ? -0.054 42.538 24.954 1.00 54.03 305 LYS A O 1
ATOM 2457 N N . LEU A 1 306 ? -2.180 42.799 24.168 1.00 50.28 306 LEU A N 1
ATOM 2458 C CA . LEU A 1 306 ? -2.800 44.014 24.735 1.00 50.28 306 LEU A CA 1
ATOM 2459 C C . LEU A 1 306 ? -3.628 44.701 23.647 1.00 50.28 306 LEU A C 1
ATOM 2461 O O . LEU A 1 306 ? -3.043 45.051 22.601 1.00 50.28 306 LEU A O 1
#

Organism: Grus japonensis (NCBI:txid30415)